Protein 1K81 (pdb70)

Sequence (36 aa):
VICRECGKPDTKIIKEGRVHLLKCMACGAIRPIRMIVICRECGKPDTKIIKEGRVHLLKCMACGAIRPIRMIVICRECGKPDTKIIKEGRVHLLKCMACGAIRPIRMIVICRECGKPDTKIIKEGRVHLLKCMACGAIRPIRMIVICRECGKPDTKIIKEGRVHLLKCMACGAIRPIRMIVICRECGKPDTKIIKEGRVHLLKCMACGAIRPIRMIVICRECGKPDTKIIKEGRVHLLKCMACGAIRPIRMIVICRECGKPDTKIIKEGRVHLLKCMACGAIRPIRMIVICRECGKPDTKIIKEGRVHLLKCMACGAIRPIRMIVICRECGKPDTKIIKEGRVHLLKCMACGAIRPIRMI

Nearest PDB structures (foldseek):
  1k81-assembly1_A  TM=9.326E-01  e=2.124E-06  Methanocaldococcus jannaschii
  2jp1-assembly1_B  TM=5.924E-01  e=3.115E+00  Homo sapiens
  3i17-assembly1_A  TM=4.551E-01  e=2.080E+00  Homo sapiens
  2nzt-assembly1_B  TM=3.845E-01  e=7.991E+00  Homo sapiens
  1k81-assembly1_A  TM=1.029E+00  e=9.239E-07  Methanocaldococcus jannaschii

Organism: Methanocaldococcus jannaschii (strain ATCC 43067 / DSM 2661 / JAL-1 / JCM 10045 / NBRC 100440) (NCBI:txid243232)

Foldseek 3Di:
DPLPPPPVFAWDWDDDDQWTKTATPPVTDIDTDHDD

Secondary structure (DSSP, 8-state):
---SSS-S-EEEEEEETTEEEEEEETTTEEEEE---

Radius of gyration: 10.81 Å; Cα contacts (8 Å, |Δi|>4): 48; chains: 1; bounding box: 17×11×31 Å

InterPro domains:
  IPR002735 Translation initiation factor IF2/IF5 domain [PF01873] (29-136)
  IPR002735 Translation initiation factor IF2/IF5 domain [SM00653] (30-137)
  IPR004458 Translation initiation factor 2, beta subunit [MF_00232] (10-143)
  IPR004458 Translation initiation factor 2, beta subunit [TIGR00311] (11-143)
  IPR016189 Translation initiation factor IF2/IF5, N-terminal [SSF100966] (10-110)
  IPR016190 Translation initiation factor IF2/IF5, zinc-binding [SSF75689] (107-142)
  IPR045196 Translation initiation factor IF2/IF5 [PTHR23001] (29-143)

Solvent-accessible surface area: 3706 Å² total; per-residue (Å²): 174,141,47,210,178,25,61,208,53,94,105,130,122,85,127,118,70,174,87,32,64,35,99,16,115,73,63,50,43,111,145,94,67,184,148,157

Structure (mmCIF, N/CA/C/O backbone):
data_1K81
#
_entry.id   1K81
#
loop_
_entity.id
_entity.type
_entity.pdbx_description
1 polymer 'PROBABLE TRANSLATION INITIATION FACTOR 2 BETA SUBUNIT'
2 non-polymer 'ZINC ION'
#
loop_
_atom_site.group_PDB
_atom_site.id
_atom_site.type_symbol
_atom_site.label_atom_id
_atom_site.label_alt_id
_atom_site.label_comp_id
_atom_site.label_asym_id
_atom_site.label_entity_id
_atom_site.label_seq_id
_atom_site.pdbx_PDB_ins_code
_atom_site.Cartn_x
_atom_site.Cartn_y
_atom_site.Cartn_z
_atom_site.occupancy
_atom_site.B_iso_or_equiv
_atom_site.auth_seq_id
_atom_site.auth_comp_id
_atom_site.auth_asym_id
_atom_site.auth_atom_id
_atom_site.pdbx_PDB_model_num
ATOM 1 N N . VAL A 1 1 ? -3.809 -1.676 -5.063 1.00 0.00 108 VAL A N 1
ATOM 2 C CA . VAL A 1 1 ? -4.301 -0.816 -4.002 1.00 0.00 108 VAL A CA 1
ATOM 3 C C . VAL A 1 1 ? -3.161 -0.040 -3.336 1.00 0.00 108 VAL A C 1
ATOM 4 O O . VAL A 1 1 ? -3.201 1.187 -3.250 1.00 0.00 108 VAL A O 1
ATOM 17 N N . ILE A 1 2 ? -2.151 -0.765 -2.867 1.00 0.00 109 ILE A N 1
ATOM 18 C CA . ILE A 1 2 ? -1.006 -0.145 -2.208 1.00 0.00 109 ILE A CA 1
ATOM 19 C C . ILE A 1 2 ? -0.219 0.716 -3.169 1.00 0.00 109 ILE A C 1
ATOM 20 O O . ILE A 1 2 ? 0.105 1.871 -2.893 1.00 0.00 109 ILE A O 1
ATOM 36 N N . CYS A 1 3 ? 0.074 0.125 -4.288 1.00 0.00 110 CYS A N 1
ATOM 37 C CA . CYS A 1 3 ? 0.829 0.781 -5.349 1.00 0.00 110 CYS A CA 1
ATOM 38 C C . CYS A 1 3 ? 0.134 0.604 -6.698 1.00 0.00 110 CYS A C 1
ATOM 39 O O . CYS A 1 3 ? 0.253 -0.441 -7.336 1.00 0.00 110 CYS A O 1
ATOM 46 N N . ARG A 1 4 ? -0.596 1.633 -7.120 1.00 0.00 111 ARG A N 1
ATOM 47 C CA . ARG A 1 4 ? -1.317 1.592 -8.389 1.00 0.00 111 ARG A CA 1
ATOM 48 C C . ARG A 1 4 ? -0.458 2.127 -9.531 1.00 0.00 111 ARG A C 1
ATOM 49 O O . ARG A 1 4 ? -0.558 1.658 -10.665 1.00 0.00 111 ARG A O 1
ATOM 70 N N . GLU A 1 5 ? 0.385 3.109 -9.227 1.00 0.00 112 GLU A N 1
ATOM 71 C CA . GLU A 1 5 ? 1.259 3.702 -10.233 1.00 0.00 112 GLU A CA 1
ATOM 72 C C . GLU A 1 5 ? 2.645 3.068 -10.187 1.00 0.00 112 GLU A C 1
ATOM 73 O O . GLU A 1 5 ? 3.653 3.734 -10.421 1.00 0.00 112 GLU A O 1
ATOM 85 N N . CYS A 1 6 ? 2.685 1.777 -9.878 1.00 0.00 113 CYS A N 1
ATOM 86 C CA . CYS A 1 6 ? 3.942 1.046 -9.792 1.00 0.00 113 CYS A CA 1
ATOM 87 C C . CYS A 1 6 ? 4.008 -0.057 -10.848 1.00 0.00 113 CYS A C 1
ATOM 88 O O . CYS A 1 6 ? 5.089 -0.415 -11.316 1.00 0.00 113 CYS A O 1
ATOM 95 N N . GLY A 1 7 ? 2.846 -0.587 -11.221 1.00 0.00 114 GLY A N 1
ATOM 96 C CA . GLY A 1 7 ? 2.796 -1.639 -12.223 1.00 0.00 114 GLY A CA 1
ATOM 97 C C . GLY A 1 7 ? 3.189 -2.993 -11.667 1.00 0.00 114 GLY A C 1
ATOM 98 O O . GLY A 1 7 ? 2.502 -3.543 -10.806 1.00 0.00 114 GLY A O 1
ATOM 102 N N . LYS A 1 8 ? 4.302 -3.532 -12.159 1.00 0.00 115 LYS A N 1
ATOM 103 C CA . LYS A 1 8 ? 4.792 -4.829 -11.708 1.00 0.00 115 LYS A CA 1
ATOM 104 C C . LYS A 1 8 ? 6.179 -4.690 -11.084 1.00 0.00 115 LYS A C 1
ATOM 105 O O . LYS A 1 8 ? 7.192 -4.939 -11.738 1.00 0.00 115 LYS A O 1
ATOM 124 N N . PRO A 1 9 ? 6.241 -4.276 -9.808 1.00 0.00 116 PRO A N 1
ATOM 125 C CA . PRO A 1 9 ? 7.476 -4.083 -9.080 1.00 0.00 116 PRO A CA 1
ATOM 126 C C . PRO A 1 9 ? 7.768 -5.253 -8.143 1.00 0.00 116 PRO A C 1
ATOM 127 O O . PRO A 1 9 ? 7.396 -6.391 -8.428 1.00 0.00 116 PRO A O 1
ATOM 138 N N . ASP A 1 10 ? 8.418 -4.969 -7.020 1.00 0.00 117 ASP A N 1
ATOM 139 C CA . ASP A 1 10 ? 8.735 -6.006 -6.042 1.00 0.00 117 ASP A CA 1
ATOM 140 C C . ASP A 1 10 ? 8.331 -5.551 -4.649 1.00 0.00 117 ASP A C 1
ATOM 141 O O . ASP A 1 10 ? 8.305 -4.349 -4.373 1.00 0.00 117 ASP A O 1
ATOM 150 N N . THR A 1 11 ? 8.020 -6.490 -3.763 1.00 0.00 118 THR A N 1
ATOM 151 C CA . THR A 1 11 ? 7.629 -6.124 -2.406 1.00 0.00 118 THR A CA 1
ATOM 152 C C . THR A 1 11 ? 8.471 -6.856 -1.368 1.00 0.00 118 THR A C 1
ATOM 153 O O . THR A 1 11 ? 8.631 -8.075 -1.422 1.00 0.00 118 THR A O 1
ATOM 164 N N . LYS A 1 12 ? 8.970 -6.097 -0.399 1.00 0.00 119 LYS A N 1
ATOM 165 C CA . LYS A 1 12 ? 9.779 -6.650 0.681 1.00 0.00 119 LYS A CA 1
ATOM 166 C C . LYS A 1 12 ? 9.286 -6.112 2.021 1.00 0.00 119 LYS A C 1
ATOM 167 O O . LYS A 1 12 ? 9.055 -4.912 2.166 1.00 0.00 119 LYS A O 1
ATOM 186 N N . ILE A 1 13 ? 9.201 -6.982 3.021 1.00 0.00 120 ILE A N 1
ATOM 187 C CA . ILE A 1 13 ? 8.783 -6.555 4.353 1.00 0.00 120 ILE A CA 1
ATOM 188 C C . ILE A 1 13 ? 9.781 -7.029 5.406 1.00 0.00 120 ILE A C 1
ATOM 189 O O . ILE A 1 13 ? 10.180 -8.194 5.420 1.00 0.00 120 ILE A O 1
ATOM 205 N N . ILE A 1 14 ? 10.118 -6.141 6.338 1.00 0.00 121 ILE A N 1
ATOM 206 C CA . ILE A 1 14 ? 11.030 -6.483 7.424 1.00 0.00 121 ILE A CA 1
ATOM 207 C C . ILE A 1 14 ? 10.435 -6.071 8.766 1.00 0.00 121 ILE A C 1
ATOM 208 O O . ILE A 1 14 ? 9.947 -4.950 8.916 1.00 0.00 121 ILE A O 1
ATOM 224 N N . LYS A 1 15 ? 10.550 -6.938 9.766 1.00 0.00 122 LYS A N 1
ATOM 225 C CA . LYS A 1 15 ? 10.058 -6.618 11.101 1.00 0.00 122 LYS A CA 1
ATOM 226 C C . LYS A 1 15 ? 11.147 -6.857 12.143 1.00 0.00 122 LYS A C 1
ATOM 227 O O . LYS A 1 15 ? 11.803 -7.899 12.142 1.00 0.00 122 LYS A O 1
ATOM 246 N N . GLU A 1 16 ? 11.280 -5.921 13.076 1.00 0.00 123 GLU A N 1
ATOM 247 C CA . GLU A 1 16 ? 12.257 -6.055 14.157 1.00 0.00 123 GLU A CA 1
ATOM 248 C C . GLU A 1 16 ? 11.568 -5.786 15.487 1.00 0.00 123 GLU A C 1
ATOM 249 O O . GLU A 1 16 ? 10.828 -4.810 15.609 1.00 0.00 123 GLU A O 1
ATOM 261 N N . GLY A 1 17 ? 11.845 -6.590 16.501 1.00 0.00 124 GLY A N 1
ATOM 262 C CA . GLY A 1 17 ? 11.237 -6.355 17.802 1.00 0.00 124 GLY A CA 1
ATOM 263 C C . GLY A 1 17 ? 9.711 -6.382 17.756 1.00 0.00 124 GLY A C 1
ATOM 264 O O . GLY A 1 17 ? 9.105 -7.451 17.831 1.00 0.00 124 GLY A O 1
ATOM 268 N N . ARG A 1 18 ? 9.087 -5.204 17.640 1.00 0.00 125 ARG A N 1
ATOM 269 C CA . ARG A 1 18 ? 7.622 -5.109 17.596 1.00 0.00 125 ARG A CA 1
ATOM 270 C C . ARG A 1 18 ? 7.155 -3.976 16.675 1.00 0.00 125 ARG A C 1
ATOM 271 O O . ARG A 1 18 ? 6.159 -3.307 16.946 1.00 0.00 125 ARG A O 1
ATOM 292 N N . VAL A 1 19 ? 7.892 -3.774 15.592 1.00 0.00 126 VAL A N 1
ATOM 293 C CA . VAL A 1 19 ? 7.607 -2.753 14.617 1.00 0.00 126 VAL A CA 1
ATOM 294 C C . VAL A 1 19 ? 7.716 -3.366 13.228 1.00 0.00 126 VAL A C 1
ATOM 295 O O . VAL A 1 19 ? 8.672 -4.079 12.914 1.00 0.00 126 VAL A O 1
ATOM 308 N N . HIS A 1 20 ? 6.765 -3.021 12.390 1.00 0.00 127 HIS A N 1
ATOM 309 C CA . HIS A 1 20 ? 6.735 -3.490 11.008 1.00 0.00 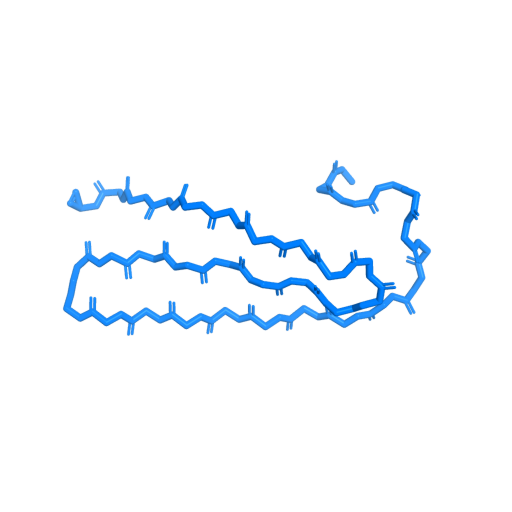127 HIS A CA 1
ATOM 310 C C . HIS A 1 20 ? 7.042 -2.347 10.045 1.00 0.00 127 HIS A C 1
ATOM 311 O O . HIS A 1 20 ? 6.489 -1.254 10.161 1.00 0.00 127 HIS A O 1
ATOM 325 N N . LEU A 1 21 ? 7.859 -2.641 9.042 1.00 0.00 128 LEU A N 1
ATOM 326 C CA . LEU A 1 21 ? 8.208 -1.686 8.019 1.00 0.00 128 LEU A CA 1
ATOM 327 C C . LEU A 1 21 ? 7.984 -2.334 6.664 1.00 0.00 128 LEU A C 1
ATOM 328 O O . LEU A 1 21 ? 8.390 -3.472 6.428 1.00 0.00 128 LEU A O 1
ATOM 344 N N . LEU A 1 22 ? 7.407 -1.575 5.759 1.00 0.00 129 LEU A N 1
ATOM 345 C CA . LEU A 1 22 ? 7.171 -2.040 4.414 1.00 0.00 129 LEU A CA 1
ATOM 346 C C . LEU A 1 22 ? 7.966 -1.193 3.441 1.00 0.00 129 LEU A C 1
ATOM 347 O O . LEU A 1 22 ? 7.965 0.036 3.508 1.00 0.00 129 LEU A O 1
ATOM 363 N N . LYS A 1 23 ? 8.577 -1.862 2.502 1.00 0.00 130 LYS A N 1
ATOM 364 C CA . LYS A 1 23 ? 9.350 -1.226 1.465 1.00 0.00 130 LYS A CA 1
ATOM 365 C C . LYS A 1 23 ? 8.917 -1.771 0.117 1.00 0.00 130 LYS A C 1
ATOM 366 O O . LYS A 1 23 ? 8.784 -2.981 -0.069 1.00 0.00 130 LYS A O 1
ATOM 385 N N . CYS A 1 24 ? 8.791 -0.880 -0.837 1.00 0.00 131 CYS A N 1
ATOM 386 C CA . CYS A 1 24 ? 8.449 -1.244 -2.188 1.00 0.00 131 CYS A CA 1
ATOM 387 C C . CYS A 1 24 ? 9.576 -0.793 -3.082 1.00 0.00 131 CYS A C 1
ATOM 388 O O . CYS A 1 24 ? 10.047 0.351 -2.976 1.00 0.00 131 CYS A O 1
ATOM 395 N N . MET A 1 25 ? 9.960 -1.662 -4.000 1.00 0.00 132 MET A N 1
ATOM 396 C CA . MET A 1 25 ? 11.008 -1.336 -4.932 1.00 0.00 132 MET A CA 1
ATOM 397 C C . MET A 1 25 ? 10.432 -1.145 -6.317 1.00 0.00 132 MET A C 1
ATOM 398 O O . MET A 1 25 ? 9.676 -1.978 -6.828 1.00 0.00 132 MET A O 1
ATOM 412 N N . ALA A 1 26 ? 10.838 -0.028 -6.897 1.00 0.00 133 ALA A N 1
ATOM 413 C CA . ALA A 1 26 ? 10.432 0.406 -8.237 1.00 0.00 133 ALA A CA 1
ATOM 414 C C . ALA A 1 26 ? 10.046 1.871 -8.164 1.00 0.00 133 ALA A C 1
ATOM 415 O O . ALA A 1 26 ? 10.348 2.665 -9.055 1.00 0.00 133 ALA A O 1
ATOM 422 N N . CYS A 1 27 ? 9.395 2.214 -7.059 1.00 0.00 134 CYS A N 1
ATOM 423 C CA . CYS A 1 27 ? 8.972 3.577 -6.791 1.00 0.00 134 CYS A CA 1
ATOM 424 C C . CYS A 1 27 ? 9.731 4.130 -5.585 1.00 0.00 134 CYS A C 1
ATOM 425 O O . CYS A 1 27 ? 9.677 5.326 -5.300 1.00 0.00 134 CYS A O 1
ATOM 432 N N . GLY A 1 28 ? 10.429 3.242 -4.870 1.00 0.00 135 GLY A N 1
ATOM 433 C CA . GLY A 1 28 ? 11.174 3.651 -3.697 1.00 0.00 135 GLY A CA 1
ATOM 434 C C . GLY A 1 28 ? 10.272 4.278 -2.660 1.00 0.00 135 GLY A C 1
ATOM 435 O O . GLY A 1 28 ? 10.359 5.477 -2.397 1.00 0.00 135 GLY A O 1
ATOM 439 N N . ALA A 1 29 ? 9.382 3.475 -2.082 1.00 0.00 136 ALA A N 1
ATOM 440 C CA . ALA A 1 29 ? 8.446 3.997 -1.086 1.00 0.00 136 ALA A CA 1
ATOM 441 C C . ALA A 1 29 ? 8.552 3.246 0.235 1.00 0.00 136 ALA A C 1
ATOM 442 O O . ALA A 1 29 ? 8.569 2.017 0.259 1.00 0.00 136 ALA A O 1
ATOM 449 N N . ILE A 1 30 ? 8.525 3.985 1.340 1.00 0.00 137 ILE A N 1
ATOM 450 C CA . ILE A 1 30 ? 8.557 3.369 2.660 1.00 0.00 137 ILE A CA 1
ATOM 451 C C . ILE A 1 30 ? 7.346 3.799 3.484 1.00 0.00 137 ILE A C 1
ATOM 452 O O . ILE A 1 30 ? 7.017 4.982 3.559 1.00 0.00 137 ILE A O 1
ATOM 468 N N . ARG A 1 31 ? 6.733 2.833 4.161 1.00 0.00 138 ARG A N 1
ATOM 469 C CA . ARG A 1 31 ? 5.587 3.097 5.018 1.00 0.00 138 ARG A CA 1
ATOM 470 C C . ARG A 1 31 ? 5.789 2.460 6.395 1.00 0.00 138 ARG A C 1
ATOM 471 O O . ARG A 1 31 ? 6.181 1.294 6.500 1.00 0.00 138 ARG A O 1
ATOM 492 N N . PRO A 1 32 ? 5.445 3.196 7.470 1.00 0.00 139 PRO A N 1
ATOM 493 C CA . PRO A 1 32 ? 5.537 2.708 8.837 1.00 0.00 139 PRO A CA 1
ATOM 494 C C . PRO A 1 32 ? 4.223 2.105 9.324 1.00 0.00 139 PRO A C 1
ATOM 495 O O . PRO A 1 32 ? 3.153 2.680 9.119 1.00 0.00 139 PRO A O 1
ATOM 506 N N . ILE A 1 33 ? 4.306 0.947 9.968 1.00 0.00 140 ILE A N 1
ATOM 507 C CA . ILE A 1 33 ? 3.119 0.274 10.482 1.00 0.00 140 ILE A CA 1
ATOM 508 C C . ILE A 1 33 ? 3.414 -0.428 11.803 1.00 0.00 140 ILE A C 1
ATOM 509 O O . ILE A 1 33 ? 4.563 -0.757 12.100 1.00 0.00 140 ILE A O 1
ATOM 525 N N . ARG A 1 34 ? 2.370 -0.656 12.592 1.00 0.00 141 ARG A N 1
ATOM 526 C CA . ARG A 1 34 ? 2.517 -1.319 13.882 1.00 0.00 141 ARG A CA 1
ATOM 527 C C . ARG A 1 34 ? 1.162 -1.768 14.420 1.00 0.00 141 ARG A C 1
ATOM 528 O O . ARG A 1 34 ? 0.230 -0.971 14.527 1.00 0.00 141 ARG A O 1
ATOM 549 N N . MET A 1 35 ? 1.060 -3.050 14.758 1.00 0.00 142 MET A N 1
ATOM 550 C CA . MET A 1 35 ? -0.181 -3.605 15.286 1.00 0.00 142 MET A CA 1
ATOM 551 C C . MET A 1 35 ? -0.039 -3.939 16.767 1.00 0.00 142 MET A C 1
ATOM 552 O O . MET A 1 35 ? -0.976 -3.768 17.547 1.00 0.00 142 MET A O 1
ATOM 566 N N . ILE A 1 36 ? 1.141 -4.417 17.150 1.00 0.00 143 ILE A N 1
ATOM 567 C CA . ILE A 1 36 ? 1.407 -4.777 18.537 1.00 0.00 143 ILE A CA 1
ATOM 568 C C . ILE A 1 36 ? 1.964 -3.589 19.315 1.00 0.00 143 ILE A C 1
ATOM 569 O O . ILE A 1 36 ? 1.100 -3.000 19.000 1.00 0.00 143 ILE A O 1
ATOM 587 N N . VAL A 1 1 ? -4.134 4.419 -4.696 1.00 0.00 108 VAL A N 2
ATOM 588 C CA . VAL A 1 1 ? -3.819 4.540 -3.285 1.00 0.00 108 VAL A CA 2
ATOM 589 C C . VAL A 1 1 ? -2.791 3.493 -2.844 1.00 0.00 108 VAL A C 2
ATOM 590 O O . VAL A 1 1 ? -1.744 3.835 -2.294 1.00 0.00 108 VAL A O 2
ATOM 603 N N . ILE A 1 2 ? -3.099 2.221 -3.081 1.00 0.00 109 ILE A N 2
ATOM 604 C CA . ILE A 1 2 ? -2.201 1.137 -2.698 1.00 0.00 109 ILE A CA 2
ATOM 605 C C . ILE A 1 2 ? -0.867 1.245 -3.405 1.00 0.00 109 ILE A C 2
ATOM 606 O O . ILE A 1 2 ? 0.200 1.169 -2.795 1.00 0.00 109 ILE A O 2
ATOM 622 N N . CYS A 1 3 ? -0.960 1.420 -4.690 1.00 0.00 110 CYS A N 2
ATOM 623 C CA . CYS A 1 3 ? 0.209 1.547 -5.554 1.00 0.00 110 CYS A CA 2
ATOM 624 C C . CYS A 1 3 ? -0.169 2.226 -6.871 1.00 0.00 110 CYS A C 2
ATOM 625 O O . CYS A 1 3 ? -1.010 1.729 -7.618 1.00 0.00 110 CYS A O 2
ATOM 632 N N . ARG A 1 4 ? 0.446 3.375 -7.136 1.00 0.00 111 ARG A N 2
ATOM 633 C CA . ARG A 1 4 ? 0.164 4.142 -8.347 1.00 0.00 111 ARG A CA 2
ATOM 634 C C . ARG A 1 4 ? 0.341 3.302 -9.619 1.00 0.00 111 ARG A C 2
ATOM 635 O O . ARG A 1 4 ? -0.577 2.592 -10.029 1.00 0.00 111 ARG A O 2
ATOM 656 N N . GLU A 1 5 ? 1.514 3.394 -10.249 1.00 0.00 112 GLU A N 2
ATOM 657 C CA . GLU A 1 5 ? 1.784 2.650 -11.477 1.00 0.00 112 GLU A CA 2
ATOM 658 C C . GLU A 1 5 ? 2.718 1.476 -11.211 1.00 0.00 112 GLU A C 2
ATOM 659 O O . GLU A 1 5 ? 3.651 1.221 -11.972 1.00 0.00 112 GLU A O 2
ATOM 671 N N . CYS A 1 6 ? 2.456 0.769 -10.123 1.00 0.00 113 CYS A N 2
ATOM 672 C CA . CYS A 1 6 ? 3.265 -0.380 -9.738 1.00 0.00 113 CYS A CA 2
ATOM 673 C C . CYS A 1 6 ? 2.932 -1.601 -10.595 1.00 0.00 113 CYS A C 2
ATOM 674 O O . CYS A 1 6 ? 2.317 -2.557 -10.122 1.00 0.00 113 CYS A O 2
ATOM 681 N N . GLY A 1 7 ? 3.343 -1.561 -11.859 1.00 0.00 114 GLY A N 2
ATOM 682 C CA . GLY A 1 7 ? 3.081 -2.670 -12.759 1.00 0.00 114 GLY A CA 2
ATOM 683 C C . GLY A 1 7 ? 4.128 -3.762 -12.651 1.00 0.00 114 GLY A C 2
ATOM 684 O O . GLY A 1 7 ? 5.304 -3.531 -12.931 1.00 0.00 114 GLY A O 2
ATOM 688 N N . LYS A 1 8 ? 3.702 -4.953 -12.239 1.00 0.00 115 LYS A N 2
ATOM 689 C CA . LYS A 1 8 ? 4.614 -6.084 -12.088 1.00 0.00 115 LYS A CA 2
ATOM 690 C C . LYS A 1 8 ? 5.810 -5.702 -11.216 1.00 0.00 115 LYS A C 2
ATOM 691 O O . LYS A 1 8 ? 6.950 -5.688 -11.681 1.00 0.00 115 LYS A O 2
ATOM 710 N N . PRO A 1 9 ? 5.561 -5.376 -9.936 1.00 0.00 116 PRO A N 2
ATOM 711 C CA . PRO A 1 9 ? 6.583 -4.983 -8.992 1.00 0.00 116 PRO A CA 2
ATOM 712 C C . PRO A 1 9 ? 6.949 -6.123 -8.045 1.00 0.00 116 PRO A C 2
ATOM 713 O O . PRO A 1 9 ? 6.825 -7.296 -8.396 1.00 0.00 116 PRO A O 2
ATOM 724 N N . ASP A 1 10 ? 7.387 -5.774 -6.842 1.00 0.00 117 ASP A N 2
ATOM 725 C CA . ASP A 1 10 ? 7.756 -6.773 -5.841 1.00 0.00 117 ASP A CA 2
ATOM 726 C C . ASP A 1 10 ? 7.443 -6.258 -4.444 1.00 0.00 117 ASP A C 2
ATOM 727 O O . ASP A 1 10 ? 7.309 -5.048 -4.244 1.00 0.00 117 ASP A O 2
ATOM 736 N N . THR A 1 11 ? 7.333 -7.157 -3.472 1.00 0.00 118 THR A N 2
ATOM 737 C CA . THR A 1 11 ? 7.041 -6.739 -2.106 1.00 0.00 118 THR A CA 2
ATOM 738 C C . THR A 1 11 ? 8.099 -7.248 -1.132 1.00 0.00 118 THR A C 2
ATOM 739 O O . THR A 1 11 ? 8.443 -8.430 -1.127 1.00 0.00 118 THR A O 2
ATOM 750 N N . LYS A 1 12 ? 8.580 -6.345 -0.282 1.00 0.00 119 LYS A N 2
ATOM 751 C CA . LYS A 1 12 ? 9.584 -6.683 0.721 1.00 0.00 119 LYS A CA 2
ATOM 752 C C . LYS A 1 12 ? 9.167 -6.120 2.078 1.00 0.00 119 LYS A C 2
ATOM 753 O O . LYS A 1 12 ? 8.765 -4.961 2.177 1.00 0.00 119 LYS A O 2
ATOM 772 N N . ILE A 1 13 ? 9.338 -6.909 3.134 1.00 0.00 120 ILE A N 2
ATOM 773 C CA . ILE A 1 13 ? 9.014 -6.442 4.477 1.00 0.00 120 ILE A CA 2
ATOM 774 C C . ILE A 1 13 ? 10.191 -6.658 5.424 1.00 0.00 120 ILE A C 2
ATOM 775 O O . ILE A 1 13 ? 10.779 -7.738 5.466 1.00 0.00 120 ILE A O 2
ATOM 791 N N . ILE A 1 14 ? 10.475 -5.648 6.241 1.00 0.00 121 ILE A N 2
ATOM 792 C CA . ILE A 1 14 ? 11.548 -5.736 7.226 1.00 0.00 121 ILE A CA 2
ATOM 793 C C . ILE A 1 14 ? 11.042 -5.299 8.596 1.00 0.00 121 ILE A C 2
ATOM 794 O O . ILE A 1 14 ? 10.388 -4.263 8.717 1.00 0.00 121 ILE A O 2
ATOM 810 N N . LYS A 1 15 ? 11.416 -6.032 9.639 1.00 0.00 122 LYS A N 2
ATOM 811 C CA . LYS A 1 15 ? 11.023 -5.659 10.994 1.00 0.00 122 LYS A CA 2
ATOM 812 C C . LYS A 1 15 ? 12.243 -5.590 11.907 1.00 0.00 122 LYS A C 2
ATOM 813 O O . LYS A 1 15 ? 13.079 -6.494 11.916 1.00 0.00 122 LYS A O 2
ATOM 832 N N . GLU A 1 16 ? 12.298 -4.547 12.729 1.00 0.00 123 GLU A N 2
ATOM 833 C CA . GLU A 1 16 ? 13.392 -4.383 13.684 1.00 0.00 123 GLU A CA 2
ATOM 834 C C . GLU A 1 16 ? 12.821 -4.092 15.064 1.00 0.00 123 GLU A C 2
ATOM 835 O O . GLU A 1 16 ? 11.929 -3.255 15.201 1.00 0.00 123 GLU A O 2
ATOM 847 N N . GLY A 1 17 ? 13.370 -4.715 16.098 1.00 0.00 124 GLY A N 2
ATOM 848 C CA . GLY A 1 17 ? 12.896 -4.450 17.448 1.00 0.00 124 GLY A CA 2
ATOM 849 C C . GLY A 1 17 ? 11.421 -4.781 17.635 1.00 0.00 124 GLY A C 2
ATOM 850 O O . GLY A 1 17 ? 11.033 -5.949 17.589 1.00 0.00 124 GLY A O 2
ATOM 854 N N . ARG A 1 18 ? 10.596 -3.753 17.858 1.00 0.00 125 ARG A N 2
ATOM 855 C CA . ARG A 1 18 ? 9.158 -3.950 18.064 1.00 0.00 125 ARG A CA 2
ATOM 856 C C . ARG A 1 18 ? 8.327 -3.092 17.107 1.00 0.00 125 ARG A C 2
ATOM 857 O O . ARG A 1 18 ? 7.190 -2.727 17.408 1.00 0.00 125 ARG A O 2
ATOM 878 N N . VAL A 1 19 ? 8.905 -2.782 15.955 1.00 0.00 126 VAL A N 2
ATOM 879 C CA . VAL A 1 19 ? 8.262 -1.987 14.940 1.00 0.00 126 VAL A CA 2
ATOM 880 C C . VAL A 1 19 ? 8.430 -2.680 13.596 1.00 0.00 126 VAL A C 2
ATOM 881 O O . VAL A 1 19 ? 9.521 -3.119 13.231 1.00 0.00 126 VAL A O 2
ATOM 894 N N . HIS A 1 20 ? 7.353 -2.701 12.845 1.00 0.00 127 HIS A N 2
ATOM 895 C CA . HIS A 1 20 ? 7.343 -3.295 11.513 1.00 0.00 127 HIS A CA 2
ATOM 896 C C . HIS A 1 20 ? 7.225 -2.214 10.443 1.00 0.00 127 HIS A C 2
ATOM 897 O O . HIS A 1 20 ? 6.397 -1.313 10.541 1.00 0.00 127 HIS A O 2
ATOM 912 N N . LEU A 1 21 ? 8.000 -2.369 9.377 1.00 0.00 128 LEU A N 2
ATOM 913 C CA . LEU A 1 21 ? 7.970 -1.465 8.255 1.00 0.00 128 LEU A CA 2
ATOM 914 C C . LEU A 1 21 ? 7.787 -2.275 6.984 1.00 0.00 128 LEU A C 2
ATOM 915 O O . LEU A 1 21 ? 8.456 -3.285 6.768 1.00 0.00 128 LEU A O 2
ATOM 931 N N . LEU A 1 22 ? 6.938 -1.775 6.117 1.00 0.00 129 LEU A N 2
ATOM 932 C CA . LEU A 1 22 ? 6.685 -2.397 4.842 1.00 0.00 129 LEU A CA 2
ATOM 933 C C . LEU A 1 22 ? 7.272 -1.532 3.745 1.00 0.00 129 LEU A C 2
ATOM 934 O O . LEU A 1 22 ? 7.087 -0.316 3.716 1.00 0.00 129 LEU A O 2
ATOM 950 N N . LYS A 1 23 ? 7.913 -2.186 2.817 1.00 0.00 130 LYS A N 2
ATOM 951 C CA . LYS A 1 23 ? 8.511 -1.539 1.677 1.00 0.00 130 LYS A CA 2
ATOM 952 C C . LYS A 1 23 ? 8.067 -2.243 0.406 1.00 0.00 130 LYS A C 2
ATOM 953 O O . LYS A 1 23 ? 8.097 -3.470 0.308 1.00 0.00 130 LYS A O 2
ATOM 972 N N . CYS A 1 24 ? 7.755 -1.449 -0.589 1.00 0.00 131 CYS A N 2
ATOM 973 C CA . CYS A 1 24 ? 7.378 -1.945 -1.888 1.00 0.00 131 CYS A CA 2
ATOM 974 C C . CYS A 1 24 ? 8.381 -1.411 -2.880 1.00 0.00 131 CYS A C 2
ATOM 975 O O . CYS A 1 24 ? 8.709 -0.213 -2.863 1.00 0.00 131 CYS A O 2
ATOM 982 N N . MET A 1 25 ? 8.821 -2.277 -3.777 1.00 0.00 132 MET A N 2
ATOM 983 C CA . MET A 1 25 ? 9.769 -1.878 -4.787 1.00 0.00 132 MET A CA 2
ATOM 984 C C . MET A 1 25 ? 9.111 -1.817 -6.149 1.00 0.00 132 MET A C 2
ATOM 985 O O . MET A 1 25 ? 8.432 -2.750 -6.588 1.00 0.00 132 MET A O 2
ATOM 999 N N . ALA A 1 26 ? 9.366 -0.690 -6.796 1.00 0.00 133 ALA A N 2
ATOM 1000 C CA . ALA A 1 26 ? 8.862 -0.366 -8.134 1.00 0.00 133 ALA A CA 2
ATOM 1001 C C . ALA A 1 26 ? 8.262 1.027 -8.097 1.00 0.00 133 ALA A C 2
ATOM 1002 O O . ALA A 1 26 ? 8.437 1.828 -9.015 1.00 0.00 133 ALA A O 2
ATOM 1009 N N . CYS A 1 27 ? 7.579 1.306 -6.995 1.00 0.00 134 CYS A N 2
ATOM 1010 C CA . CYS A 1 27 ? 6.964 2.601 -6.766 1.00 0.00 134 CYS A CA 2
ATOM 1011 C C . CYS A 1 27 ? 7.704 3.333 -5.646 1.00 0.00 134 CYS A C 2
ATOM 1012 O O . CYS A 1 27 ? 7.504 4.529 -5.433 1.00 0.00 134 CYS A O 2
ATOM 1019 N N . GLY A 1 28 ? 8.557 2.596 -4.926 1.00 0.00 135 GLY A N 2
ATOM 1020 C CA . GLY A 1 28 ? 9.307 3.180 -3.834 1.00 0.00 135 GLY A CA 2
ATOM 1021 C C . GLY A 1 28 ? 8.396 3.732 -2.764 1.00 0.00 135 GLY A C 2
ATOM 1022 O O . GLY A 1 28 ? 8.315 4.946 -2.578 1.00 0.00 135 GLY A O 2
ATOM 1026 N N . ALA A 1 29 ? 7.688 2.846 -2.068 1.00 0.00 136 ALA A N 2
ATOM 1027 C CA . ALA A 1 29 ? 6.762 3.291 -1.025 1.00 0.00 136 ALA A CA 2
ATOM 1028 C C . ALA A 1 29 ? 7.092 2.661 0.322 1.00 0.00 136 ALA A C 2
ATOM 1029 O O . ALA A 1 29 ? 7.305 1.453 0.414 1.00 0.00 136 ALA A O 2
ATOM 1036 N N . ILE A 1 30 ? 7.041 3.461 1.381 1.00 0.00 137 ILE A N 2
ATOM 1037 C CA . ILE A 1 30 ? 7.283 2.948 2.725 1.00 0.00 137 ILE A CA 2
ATOM 1038 C C . ILE A 1 30 ? 6.147 3.342 3.664 1.00 0.00 137 ILE A C 2
ATOM 1039 O O 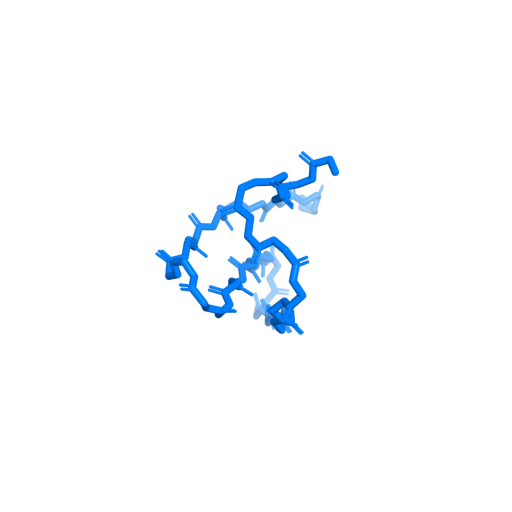. ILE A 1 30 ? 5.730 4.500 3.704 1.00 0.00 137 ILE A O 2
ATOM 1055 N N . ARG A 1 31 ? 5.704 2.387 4.475 1.00 0.00 138 ARG A N 2
ATOM 1056 C CA . ARG A 1 31 ? 4.650 2.634 5.450 1.00 0.00 138 ARG A CA 2
ATOM 1057 C C . ARG A 1 31 ? 5.069 2.122 6.831 1.00 0.00 138 ARG A C 2
ATOM 1058 O O . ARG A 1 31 ? 5.564 0.999 6.963 1.00 0.00 138 ARG A O 2
ATOM 1079 N N . PRO A 1 32 ? 4.800 2.911 7.890 1.00 0.00 139 PRO A N 2
ATOM 1080 C CA . PRO A 1 32 ? 5.100 2.537 9.263 1.00 0.00 139 PRO A CA 2
ATOM 1081 C C . PRO A 1 32 ? 3.907 1.890 9.962 1.00 0.00 139 PRO A C 2
ATOM 1082 O O . PRO A 1 32 ? 2.779 2.373 9.856 1.00 0.00 139 PRO A O 2
ATOM 1093 N N . ILE A 1 33 ? 4.158 0.799 10.677 1.00 0.00 140 ILE A N 2
ATOM 1094 C CA . ILE A 1 33 ? 3.099 0.095 11.392 1.00 0.00 140 ILE A CA 2
ATOM 1095 C C . ILE A 1 33 ? 3.628 -0.540 12.675 1.00 0.00 140 ILE A C 2
ATOM 1096 O O . ILE A 1 33 ? 4.793 -0.926 12.755 1.00 0.00 140 ILE A O 2
ATOM 1112 N N . ARG A 1 34 ? 2.759 -0.643 13.677 1.00 0.00 141 ARG A N 2
ATOM 1113 C CA . ARG A 1 34 ? 3.132 -1.230 14.960 1.00 0.00 141 ARG A CA 2
ATOM 1114 C C . ARG A 1 34 ? 4.223 -0.408 15.641 1.00 0.00 141 ARG A C 2
ATOM 1115 O O . ARG A 1 34 ? 5.407 -0.560 15.342 1.00 0.00 141 ARG A O 2
ATOM 1136 N N . MET A 1 35 ? 3.813 0.462 16.558 1.00 0.00 142 MET A N 2
ATOM 1137 C CA . MET A 1 35 ? 4.754 1.308 17.284 1.00 0.00 142 MET A CA 2
ATOM 1138 C C . MET A 1 35 ? 4.913 0.831 18.724 1.00 0.00 142 MET A C 2
ATOM 1139 O O . MET A 1 35 ? 4.378 -0.210 19.106 1.00 0.00 142 MET A O 2
ATOM 1153 N N . ILE A 1 36 ? 5.652 1.598 19.519 1.00 0.00 143 ILE A N 2
ATOM 1154 C CA . ILE A 1 36 ? 5.881 1.253 20.916 1.00 0.00 143 ILE A CA 2
ATOM 1155 C C . ILE A 1 36 ? 5.651 2.458 21.824 1.00 0.00 143 ILE A C 2
ATOM 1156 O O . ILE A 1 36 ? 5.566 3.587 21.297 1.00 0.00 143 ILE A O 2
ATOM 1174 N N . VAL A 1 1 ? -3.270 4.171 -3.453 1.00 0.00 108 VAL A N 3
ATOM 1175 C CA . VAL A 1 1 ? -3.134 4.890 -4.707 1.00 0.00 108 VAL A CA 3
ATOM 1176 C C . VAL A 1 1 ? -1.668 4.997 -5.136 1.00 0.00 108 VAL A C 3
ATOM 1177 O O . VAL A 1 1 ? -1.325 4.692 -6.279 1.00 0.00 108 VAL A O 3
ATOM 1190 N N . ILE A 1 2 ? -0.808 5.431 -4.218 1.00 0.00 109 ILE A N 3
ATOM 1191 C CA . ILE A 1 2 ? 0.617 5.575 -4.511 1.00 0.00 109 ILE A CA 3
ATOM 1192 C C . ILE A 1 2 ? 1.180 4.322 -5.146 1.00 0.00 109 ILE A C 3
ATOM 1193 O O . ILE A 1 2 ? 1.855 4.360 -6.175 1.00 0.00 109 ILE A O 3
ATOM 1209 N N . CYS A 1 3 ? 0.883 3.227 -4.509 1.00 0.00 110 CYS A N 3
ATOM 1210 C CA . CYS A 1 3 ? 1.327 1.912 -4.959 1.00 0.00 110 CYS A CA 3
ATOM 1211 C C . CYS A 1 3 ? 0.228 1.217 -5.760 1.00 0.00 110 CYS A C 3
ATOM 1212 O O . CYS A 1 3 ? 0.033 0.007 -5.651 1.00 0.00 110 CYS A O 3
ATOM 1219 N N . ARG A 1 4 ? -0.489 1.995 -6.567 1.00 0.00 111 ARG A N 3
ATOM 1220 C CA . ARG A 1 4 ? -1.568 1.460 -7.388 1.00 0.00 111 ARG A CA 3
ATOM 1221 C C . ARG A 1 4 ? -1.074 1.148 -8.797 1.00 0.00 111 ARG A C 3
ATOM 1222 O O . ARG A 1 4 ? -1.572 0.232 -9.451 1.00 0.00 111 ARG A O 3
ATOM 1243 N N . GLU A 1 5 ? -0.089 1.914 -9.256 1.00 0.00 112 GLU A N 3
ATOM 1244 C CA . GLU A 1 5 ? 0.478 1.718 -10.585 1.00 0.00 112 GLU A CA 3
ATOM 1245 C C . GLU A 1 5 ? 1.738 0.860 -10.515 1.00 0.00 112 GLU A C 3
ATOM 1246 O O . GLU A 1 5 ? 2.639 0.994 -11.342 1.00 0.00 112 GLU A O 3
ATOM 1258 N N . CYS A 1 6 ? 1.793 -0.019 -9.519 1.00 0.00 113 CYS A N 3
ATOM 1259 C CA . CYS A 1 6 ? 2.934 -0.897 -9.332 1.00 0.00 113 CYS A CA 3
ATOM 1260 C C . CYS A 1 6 ? 2.748 -2.194 -10.118 1.00 0.00 113 CYS A C 3
ATOM 1261 O O . CYS A 1 6 ? 1.904 -3.021 -9.776 1.00 0.00 113 CYS A O 3
ATOM 1268 N N . GLY A 1 7 ? 3.532 -2.356 -11.181 1.00 0.00 114 GLY A N 3
ATOM 1269 C CA . GLY A 1 7 ? 3.427 -3.545 -12.007 1.00 0.00 114 GLY A CA 3
ATOM 1270 C C . GLY A 1 7 ? 4.242 -4.712 -11.482 1.00 0.00 114 GLY A C 3
ATOM 1271 O O . GLY A 1 7 ? 5.150 -5.195 -12.157 1.00 0.00 114 GLY A O 3
ATOM 1275 N N . LYS A 1 8 ? 3.910 -5.173 -10.278 1.00 0.00 115 LYS A N 3
ATOM 1276 C CA . LYS A 1 8 ? 4.611 -6.301 -9.663 1.00 0.00 115 LYS A CA 3
ATOM 1277 C C . LYS A 1 8 ? 6.128 -6.168 -9.809 1.00 0.00 115 LYS A C 3
ATOM 1278 O O . LYS A 1 8 ? 6.779 -7.017 -10.419 1.00 0.00 115 LYS A O 3
ATOM 1297 N N . PRO A 1 9 ? 6.713 -5.095 -9.250 1.00 0.00 116 PRO A N 3
ATOM 1298 C CA . PRO A 1 9 ? 8.152 -4.856 -9.321 1.00 0.00 116 PRO A CA 3
ATOM 1299 C C . PRO A 1 9 ? 8.924 -5.670 -8.279 1.00 0.00 116 PRO A C 3
ATOM 1300 O O . PRO A 1 9 ? 9.131 -6.869 -8.467 1.00 0.00 116 PRO A O 3
ATOM 1311 N N . ASP A 1 10 ? 9.348 -5.042 -7.174 1.00 0.00 117 ASP A N 3
ATOM 1312 C CA . ASP A 1 10 ? 10.082 -5.777 -6.144 1.00 0.00 117 ASP A CA 3
ATOM 1313 C C . ASP A 1 10 ? 9.463 -5.540 -4.777 1.00 0.00 117 ASP A C 3
ATOM 1314 O O . ASP A 1 10 ? 8.969 -4.446 -4.503 1.00 0.00 117 ASP A O 3
ATOM 1323 N N . THR A 1 11 ? 9.492 -6.545 -3.908 1.00 0.00 118 THR A N 3
ATOM 1324 C CA . THR A 1 11 ? 8.927 -6.382 -2.573 1.00 0.00 118 THR A CA 3
ATOM 1325 C C . THR A 1 11 ? 9.923 -6.810 -1.500 1.00 0.00 118 THR A C 3
ATOM 1326 O O . THR A 1 11 ? 10.503 -7.893 -1.570 1.00 0.00 118 THR A O 3
ATOM 1337 N N . LYS A 1 12 ? 10.092 -5.958 -0.493 1.00 0.00 119 LYS A N 3
ATOM 1338 C CA . LYS A 1 12 ? 11.007 -6.240 0.607 1.00 0.00 119 LYS A CA 3
ATOM 1339 C C . LYS A 1 12 ? 10.334 -5.929 1.943 1.00 0.00 119 LYS A C 3
ATOM 1340 O O . LYS A 1 12 ? 9.720 -4.874 2.104 1.00 0.00 119 LYS A O 3
ATOM 1359 N N . ILE A 1 13 ? 10.516 -6.807 2.922 1.00 0.00 120 ILE A N 3
ATOM 1360 C CA . ILE A 1 13 ? 9.959 -6.582 4.252 1.00 0.00 120 ILE A CA 3
ATOM 1361 C C . ILE A 1 13 ? 11.042 -6.763 5.311 1.00 0.00 120 ILE A C 3
ATOM 1362 O O . ILE A 1 13 ? 11.784 -7.744 5.288 1.00 0.00 120 ILE A O 3
ATOM 1378 N N . ILE A 1 14 ? 11.082 -5.856 6.283 1.00 0.00 121 ILE A N 3
ATOM 1379 C CA . ILE A 1 14 ? 12.054 -5.956 7.368 1.00 0.00 121 ILE A CA 3
ATOM 1380 C C . ILE A 1 14 ? 11.363 -5.809 8.713 1.00 0.00 121 ILE A C 3
ATOM 1381 O O . ILE A 1 14 ? 10.561 -4.900 8.912 1.00 0.00 121 ILE A O 3
ATOM 1397 N N . LYS A 1 15 ? 11.744 -6.648 9.664 1.00 0.00 122 LYS A N 3
ATOM 1398 C CA . LYS A 1 15 ? 11.183 -6.565 11.009 1.00 0.00 122 LYS A CA 3
ATOM 1399 C C . LYS A 1 15 ? 12.293 -6.528 12.054 1.00 0.00 122 LYS A C 3
ATOM 1400 O O . LYS A 1 15 ? 13.231 -7.324 12.009 1.00 0.00 122 LYS A O 3
ATOM 1419 N N . GLU A 1 16 ? 12.141 -5.649 13.039 1.00 0.00 123 GLU A N 3
ATOM 1420 C CA . GLU A 1 16 ? 13.112 -5.545 14.127 1.00 0.00 123 GLU A CA 3
ATOM 1421 C C . GLU A 1 16 ? 12.375 -5.567 15.458 1.00 0.00 123 GLU A C 3
ATOM 1422 O O . GLU A 1 16 ? 11.378 -4.864 15.620 1.00 0.00 123 GLU A O 3
ATOM 1434 N N . GLY A 1 17 ? 12.881 -6.306 16.434 1.00 0.00 124 GLY A N 3
ATOM 1435 C CA . GLY A 1 17 ? 12.234 -6.334 17.737 1.00 0.00 124 GLY A CA 3
ATOM 1436 C C . GLY A 1 17 ? 10.781 -6.796 17.670 1.00 0.00 124 GLY A C 3
ATOM 1437 O O . GLY A 1 17 ? 10.513 -7.987 17.511 1.00 0.00 124 GLY A O 3
ATOM 1441 N N . ARG A 1 18 ? 9.840 -5.853 17.801 1.00 0.00 125 ARG A N 3
ATOM 1442 C CA . ARG A 1 18 ? 8.408 -6.181 17.764 1.00 0.00 125 ARG A CA 3
ATOM 1443 C C . ARG A 1 18 ? 7.624 -5.196 16.889 1.00 0.00 125 ARG A C 3
ATOM 1444 O O . ARG A 1 18 ? 6.464 -4.890 17.160 1.00 0.00 125 ARG A O 3
ATOM 1465 N N . VAL A 1 19 ? 8.278 -4.711 15.844 1.00 0.00 126 VAL A N 3
ATOM 1466 C CA . VAL A 1 19 ? 7.703 -3.774 14.912 1.00 0.00 126 VAL A CA 3
ATOM 1467 C C . VAL A 1 19 ? 8.006 -4.248 13.498 1.00 0.00 126 VAL A C 3
ATOM 1468 O O . VAL A 1 19 ? 9.137 -4.615 13.173 1.00 0.00 126 VAL A O 3
ATOM 1481 N N . HIS A 1 20 ? 7.003 -4.163 12.655 1.00 0.00 127 HIS A N 3
ATOM 1482 C CA . HIS A 1 20 ? 7.130 -4.545 11.251 1.00 0.00 127 HIS A CA 3
ATOM 1483 C C . HIS A 1 20 ? 7.081 -3.314 10.351 1.00 0.00 127 HIS A C 3
ATOM 1484 O O . HIS A 1 20 ? 6.222 -2.451 10.507 1.00 0.00 127 HIS A O 3
ATOM 1498 N N . LEU A 1 21 ? 7.951 -3.294 9.350 1.00 0.00 128 LEU A N 3
ATOM 1499 C CA . LEU A 1 21 ? 7.998 -2.232 8.376 1.00 0.00 128 LEU A CA 3
ATOM 1500 C C . LEU A 1 21 ? 7.955 -2.855 6.992 1.00 0.00 128 LEU A C 3
ATOM 1501 O O . LEU A 1 21 ? 8.668 -3.819 6.705 1.00 0.00 128 LEU A O 3
ATOM 1517 N N . LEU A 1 22 ? 7.171 -2.257 6.123 1.00 0.00 129 LEU A N 3
ATOM 1518 C CA . LEU A 1 22 ? 7.057 -2.718 4.761 1.00 0.00 129 LEU A CA 3
ATOM 1519 C C . LEU A 1 22 ? 7.617 -1.672 3.816 1.00 0.00 129 LEU A C 3
ATOM 1520 O O . LEU A 1 22 ? 7.316 -0.484 3.916 1.00 0.00 129 LEU A O 3
ATOM 1536 N N . LYS A 1 23 ? 8.368 -2.150 2.862 1.00 0.00 130 LYS A N 3
ATOM 1537 C CA . LYS A 1 23 ? 8.962 -1.325 1.840 1.00 0.00 130 LYS A CA 3
ATOM 1538 C C . LYS A 1 23 ? 8.657 -1.937 0.484 1.00 0.00 130 LYS A C 3
ATOM 1539 O O . LYS A 1 23 ? 8.814 -3.140 0.278 1.00 0.00 130 LYS A O 3
ATOM 1558 N N . CYS A 1 24 ? 8.315 -1.088 -0.456 1.00 0.00 131 CYS A N 3
ATOM 1559 C CA . CYS A 1 24 ? 8.054 -1.510 -1.809 1.00 0.00 131 CYS A CA 3
ATOM 1560 C C . CYS A 1 24 ? 8.996 -0.756 -2.716 1.00 0.00 131 CYS A C 3
ATOM 1561 O O . CYS A 1 24 ? 9.144 0.472 -2.598 1.00 0.00 131 CYS A O 3
ATOM 1568 N N . MET A 1 25 ? 9.583 -1.478 -3.653 1.00 0.00 132 MET A N 3
ATOM 1569 C CA . MET A 1 25 ? 10.489 -0.880 -4.598 1.00 0.00 132 MET A CA 3
ATOM 1570 C C . MET A 1 25 ? 9.878 -0.836 -5.984 1.00 0.00 132 MET A C 3
ATOM 1571 O O . MET A 1 25 ? 9.374 -1.837 -6.510 1.00 0.00 132 MET A O 3
ATOM 1585 N N . ALA A 1 26 ? 9.976 0.362 -6.546 1.00 0.00 133 ALA A N 3
ATOM 1586 C CA . ALA A 1 26 ? 9.480 0.705 -7.882 1.00 0.00 133 ALA A CA 3
ATOM 1587 C C . ALA A 1 26 ? 8.652 1.972 -7.784 1.00 0.00 133 ALA A C 3
ATOM 1588 O O . ALA A 1 26 ? 8.718 2.853 -8.642 1.00 0.00 133 ALA A O 3
ATOM 1595 N N . CYS A 1 27 ? 7.892 2.058 -6.700 1.00 0.00 134 CYS A N 3
ATOM 1596 C CA . CYS A 1 27 ? 7.055 3.212 -6.426 1.00 0.00 134 CYS A CA 3
ATOM 1597 C C . CYS A 1 27 ? 7.610 3.985 -5.229 1.00 0.00 134 CYS A C 3
ATOM 1598 O O . CYS A 1 27 ? 7.152 5.084 -4.921 1.00 0.00 134 CYS A O 3
ATOM 1605 N N . GLY A 1 28 ? 8.597 3.390 -4.550 1.00 0.00 135 GLY A N 3
ATOM 1606 C CA . GLY A 1 28 ? 9.191 4.025 -3.391 1.00 0.00 135 GLY A CA 3
ATOM 1607 C C . GLY A 1 28 ? 8.161 4.324 -2.328 1.00 0.00 135 GLY A C 3
ATOM 1608 O O . GLY A 1 28 ? 7.875 5.486 -2.043 1.00 0.00 135 GLY A O 3
ATOM 1612 N N . ALA A 1 29 ? 7.581 3.275 -1.753 1.00 0.00 136 ALA A N 3
ATOM 1613 C CA . ALA A 1 29 ? 6.553 3.459 -0.730 1.00 0.00 136 ALA A CA 3
ATOM 1614 C C . ALA A 1 29 ? 6.958 2.816 0.590 1.00 0.00 136 ALA A C 3
ATOM 1615 O O . ALA A 1 29 ? 7.404 1.670 0.621 1.00 0.00 136 ALA A O 3
ATOM 1622 N N . ILE A 1 30 ? 6.712 3.518 1.691 1.00 0.00 137 ILE A N 3
ATOM 1623 C CA . ILE A 1 30 ? 7.003 2.975 3.012 1.00 0.00 137 ILE A CA 3
ATOM 1624 C C . ILE A 1 30 ? 5.764 3.038 3.900 1.00 0.00 137 ILE A C 3
ATOM 1625 O O . ILE A 1 30 ? 5.095 4.067 3.981 1.00 0.00 137 ILE A O 3
ATOM 1641 N N . ARG A 1 31 ? 5.513 1.953 4.624 1.00 0.00 138 ARG A N 3
ATOM 1642 C CA . ARG A 1 31 ? 4.386 1.890 5.542 1.00 0.00 138 ARG A CA 3
ATOM 1643 C C . ARG A 1 31 ? 4.840 1.393 6.918 1.00 0.00 138 ARG A C 3
ATOM 1644 O O . ARG A 1 31 ? 5.568 0.401 7.024 1.00 0.00 138 ARG A O 3
ATOM 1665 N N . PRO A 1 32 ? 4.347 2.043 7.994 1.00 0.00 139 PRO A N 3
ATOM 1666 C CA . PRO A 1 32 ? 4.646 1.672 9.366 1.00 0.00 139 PRO A CA 3
ATOM 1667 C C . PRO A 1 32 ? 3.558 0.796 9.981 1.00 0.00 139 PRO A C 3
ATOM 1668 O O . PRO A 1 32 ? 2.429 1.241 10.180 1.00 0.00 139 PRO A O 3
ATOM 1679 N N . ILE A 1 33 ? 3.906 -0.447 10.284 1.00 0.00 140 ILE A N 3
ATOM 1680 C CA . ILE A 1 33 ? 2.963 -1.384 10.882 1.00 0.00 140 ILE A CA 3
ATOM 1681 C C . ILE A 1 33 ? 3.436 -1.824 12.264 1.00 0.00 140 ILE A C 3
ATOM 1682 O O . ILE A 1 33 ? 4.136 -2.828 12.401 1.00 0.00 140 ILE A O 3
ATOM 1698 N N . ARG A 1 34 ? 3.051 -1.064 13.283 1.00 0.00 141 ARG A N 3
ATOM 1699 C CA . ARG A 1 34 ? 3.437 -1.372 14.655 1.00 0.00 141 ARG A CA 3
ATOM 1700 C C . ARG A 1 34 ? 2.297 -2.054 15.405 1.00 0.00 141 ARG A C 3
ATOM 1701 O O . ARG A 1 34 ? 2.527 -2.803 16.353 1.00 0.00 141 ARG A O 3
ATOM 1722 N N . MET A 1 35 ? 1.066 -1.789 14.974 1.00 0.00 142 MET A N 3
ATOM 1723 C CA . MET A 1 35 ? -0.107 -2.379 15.608 1.00 0.00 142 MET A CA 3
ATOM 1724 C C . MET A 1 35 ? -0.217 -1.933 17.062 1.00 0.00 142 MET A C 3
ATOM 1725 O O . MET A 1 35 ? 0.571 -1.113 17.532 1.00 0.00 142 MET A O 3
ATOM 1739 N N . ILE A 1 36 ? -1.201 -2.479 17.771 1.00 0.00 143 ILE A N 3
ATOM 1740 C CA . ILE A 1 36 ? -1.413 -2.137 19.173 1.00 0.00 143 ILE A CA 3
ATOM 1741 C C . ILE A 1 36 ? -1.853 -0.684 19.323 1.00 0.00 143 ILE A C 3
ATOM 1742 O O . ILE A 1 36 ? -1.999 -0.999 19.000 1.00 0.00 143 ILE A O 3
ATOM 1760 N N . VAL A 1 1 ? -4.170 -0.421 -3.800 1.00 0.00 108 VAL A N 4
ATOM 1761 C CA . VAL A 1 1 ? -4.614 0.961 -3.792 1.00 0.00 108 VAL A CA 4
ATOM 1762 C C . VAL A 1 1 ? -3.459 1.916 -3.484 1.00 0.00 108 VAL A C 4
ATOM 1763 O O . VAL A 1 1 ? -3.229 2.882 -4.213 1.00 0.00 108 VAL A O 4
ATOM 1776 N N . ILE A 1 2 ? -2.738 1.643 -2.400 1.00 0.00 109 ILE A N 4
ATOM 1777 C CA . ILE A 1 2 ? -1.613 2.481 -2.000 1.00 0.00 109 ILE A CA 4
ATOM 1778 C C . ILE A 1 2 ? -0.566 2.550 -3.088 1.00 0.00 109 ILE A C 4
ATOM 1779 O O . ILE A 1 2 ? -0.098 3.621 -3.474 1.00 0.00 109 ILE A O 4
ATOM 1795 N N . CYS A 1 3 ? -0.220 1.389 -3.560 1.00 0.00 110 CYS A N 4
ATOM 1796 C CA . CYS A 1 3 ? 0.777 1.236 -4.615 1.00 0.00 110 CYS A CA 4
ATOM 1797 C C . CYS A 1 3 ? 0.109 1.012 -5.968 1.00 0.00 110 CYS A C 4
ATOM 1798 O O . CYS A 1 3 ? -0.025 -0.123 -6.425 1.00 0.00 110 CYS A O 4
ATOM 1805 N N . ARG A 1 4 ? -0.310 2.101 -6.603 1.00 0.00 111 ARG A N 4
ATOM 1806 C CA . ARG A 1 4 ? -0.967 2.021 -7.903 1.00 0.00 111 ARG A CA 4
ATOM 1807 C C . ARG A 1 4 ? -0.160 2.751 -8.974 1.00 0.00 111 ARG A C 4
ATOM 1808 O O . ARG A 1 4 ? -0.713 3.217 -9.970 1.00 0.00 111 ARG A O 4
ATOM 1829 N N . GLU A 1 5 ? 1.151 2.845 -8.766 1.00 0.00 112 GLU A N 4
ATOM 1830 C CA . GLU A 1 5 ? 2.028 3.517 -9.720 1.00 0.00 112 GLU A CA 4
ATOM 1831 C C . GLU A 1 5 ? 3.139 2.582 -10.190 1.00 0.00 112 GLU A C 4
ATOM 1832 O O . GLU A 1 5 ? 3.441 2.510 -11.382 1.00 0.00 112 GLU A O 4
ATOM 1844 N N . CYS A 1 6 ? 3.744 1.867 -9.247 1.00 0.00 113 CYS A N 4
ATOM 1845 C CA . CYS A 1 6 ? 4.823 0.935 -9.569 1.00 0.00 113 CYS A CA 4
ATOM 1846 C C . CYS A 1 6 ? 4.336 -0.146 -10.533 1.00 0.00 113 CYS A C 4
ATOM 1847 O O . CYS A 1 6 ? 4.894 -0.321 -11.616 1.00 0.00 113 CYS A O 4
ATOM 1854 N N . GLY A 1 7 ? 3.290 -0.864 -10.135 1.00 0.00 114 GLY A N 4
ATOM 1855 C CA . GLY A 1 7 ? 2.743 -1.914 -10.980 1.00 0.00 114 GLY A CA 4
ATOM 1856 C C . GLY A 1 7 ? 3.728 -3.041 -11.231 1.00 0.00 114 GLY A C 4
ATOM 1857 O O . GLY A 1 7 ? 4.828 -2.811 -11.733 1.00 0.00 114 GLY A O 4
ATOM 1861 N N . LYS A 1 8 ? 3.324 -4.263 -10.882 1.00 0.00 115 LYS A N 4
ATOM 1862 C CA . LYS A 1 8 ? 4.168 -5.446 -11.066 1.00 0.00 115 LYS A CA 4
ATOM 1863 C C . LYS A 1 8 ? 5.627 -5.158 -10.698 1.00 0.00 115 LYS A C 4
ATOM 1864 O O . LYS A 1 8 ? 6.532 -5.353 -11.511 1.00 0.00 115 LYS A O 4
ATOM 1883 N N . PRO A 1 9 ? 5.873 -4.677 -9.468 1.00 0.00 116 PRO A N 4
ATOM 1884 C CA . PRO A 1 9 ? 7.196 -4.346 -8.982 1.00 0.00 116 PRO A CA 4
ATOM 1885 C C . PRO A 1 9 ? 7.732 -5.412 -8.030 1.00 0.00 116 PRO A C 4
ATOM 1886 O O . PRO A 1 9 ? 7.373 -6.585 -8.136 1.00 0.00 116 PRO A O 4
ATOM 1897 N N . ASP A 1 10 ? 8.577 -5.001 -7.090 1.00 0.00 117 ASP A N 4
ATOM 1898 C CA . ASP A 1 10 ? 9.137 -5.930 -6.115 1.00 0.00 117 ASP A CA 4
ATOM 1899 C C . ASP A 1 10 ? 8.703 -5.532 -4.712 1.00 0.00 117 ASP A C 4
ATOM 1900 O O . ASP A 1 10 ? 8.554 -4.342 -4.425 1.00 0.00 117 ASP A O 4
ATOM 1909 N N . THR A 1 11 ? 8.498 -6.506 -3.833 1.00 0.00 118 THR A N 4
ATOM 1910 C CA . THR A 1 11 ? 8.082 -6.191 -2.472 1.00 0.00 118 THR A CA 4
ATOM 1911 C C . THR A 1 11 ? 8.984 -6.860 -1.441 1.00 0.00 118 THR A C 4
ATOM 1912 O O . THR A 1 11 ? 9.249 -8.061 -1.507 1.00 0.00 118 THR A O 4
ATOM 1923 N N . LYS A 1 12 ? 9.419 -6.069 -0.465 1.00 0.00 119 LYS A N 4
ATOM 1924 C CA . LYS A 1 12 ? 10.276 -6.555 0.610 1.00 0.00 119 LYS A CA 4
ATOM 1925 C C . LYS A 1 12 ? 9.742 -6.060 1.951 1.00 0.00 119 LYS A C 4
ATOM 1926 O O . LYS A 1 12 ? 9.408 -4.883 2.093 1.00 0.00 119 LYS A O 4
ATOM 1945 N N . ILE A 1 13 ? 9.731 -6.930 2.955 1.00 0.00 120 ILE A N 4
ATOM 1946 C CA . ILE A 1 13 ? 9.276 -6.533 4.284 1.00 0.00 120 ILE A CA 4
ATOM 1947 C C . ILE A 1 13 ? 10.298 -6.917 5.349 1.00 0.00 120 ILE A C 4
ATOM 1948 O O . ILE A 1 13 ? 10.790 -8.045 5.377 1.00 0.00 120 ILE A O 4
ATOM 1964 N N . ILE A 1 14 ? 10.547 -5.996 6.275 1.00 0.00 121 ILE A N 4
ATOM 1965 C CA . ILE A 1 14 ? 11.466 -6.249 7.378 1.00 0.00 121 ILE A CA 4
ATOM 1966 C C . ILE A 1 14 ? 10.809 -5.873 8.700 1.00 0.00 121 ILE A C 4
ATOM 1967 O O . ILE A 1 14 ? 10.224 -4.797 8.820 1.00 0.00 121 ILE A O 4
ATOM 1983 N N . LYS A 1 15 ? 10.976 -6.710 9.716 1.00 0.00 122 LYS A N 4
ATOM 1984 C CA . LYS A 1 15 ? 10.421 -6.406 11.031 1.00 0.00 122 LYS A CA 4
ATOM 1985 C C . LYS A 1 15 ? 11.495 -6.515 12.108 1.00 0.00 122 LYS A C 4
ATOM 1986 O O . LYS A 1 15 ? 12.246 -7.489 12.158 1.00 0.00 122 LYS A O 4
ATOM 2005 N N . GLU A 1 16 ? 11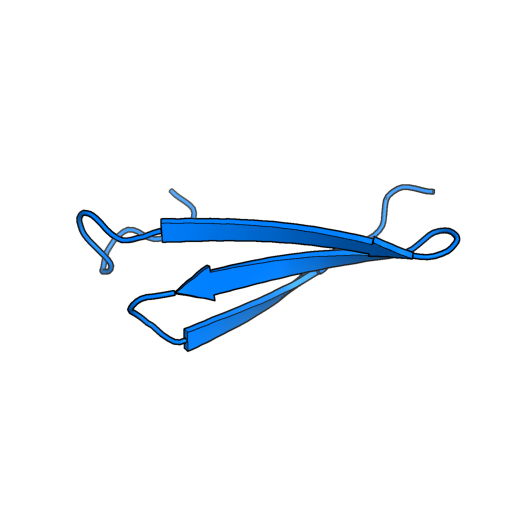.511 -5.542 13.014 1.00 0.00 123 GLU A N 4
ATOM 2006 C CA . GLU A 1 16 ? 12.459 -5.543 14.126 1.00 0.00 123 GLU A CA 4
ATOM 2007 C C . GLU A 1 16 ? 11.710 -5.298 15.427 1.00 0.00 123 GLU A C 4
ATOM 2008 O O . GLU A 1 16 ? 10.877 -4.394 15.497 1.00 0.00 123 GLU A O 4
ATOM 2020 N N . GLY A 1 17 ? 12.040 -6.035 16.478 1.00 0.00 124 GLY A N 4
ATOM 2021 C CA . GLY A 1 17 ? 11.385 -5.815 17.760 1.00 0.00 124 GLY A CA 4
ATOM 2022 C C . GLY A 1 17 ? 9.870 -5.984 17.692 1.00 0.00 124 GLY A C 4
ATOM 2023 O O . GLY A 1 17 ? 9.372 -7.107 17.612 1.00 0.00 124 GLY A O 4
ATOM 2027 N N . ARG A 1 18 ? 9.135 -4.866 17.737 1.00 0.00 125 ARG A N 4
ATOM 2028 C CA . ARG A 1 18 ? 7.669 -4.908 17.693 1.00 0.00 125 ARG A CA 4
ATOM 2029 C C . ARG A 1 18 ? 7.097 -3.884 16.707 1.00 0.00 125 ARG A C 4
ATOM 2030 O O . ARG A 1 18 ? 5.974 -3.405 16.870 1.00 0.00 125 ARG A O 4
ATOM 2051 N N . VAL A 1 19 ? 7.879 -3.561 15.687 1.00 0.00 126 VAL A N 4
ATOM 2052 C CA . VAL A 1 19 ? 7.496 -2.618 14.665 1.00 0.00 126 VAL A CA 4
ATOM 2053 C C . VAL A 1 19 ? 7.797 -3.229 13.304 1.00 0.00 126 VAL A C 4
ATOM 2054 O O . VAL A 1 19 ? 8.876 -3.773 13.066 1.00 0.00 126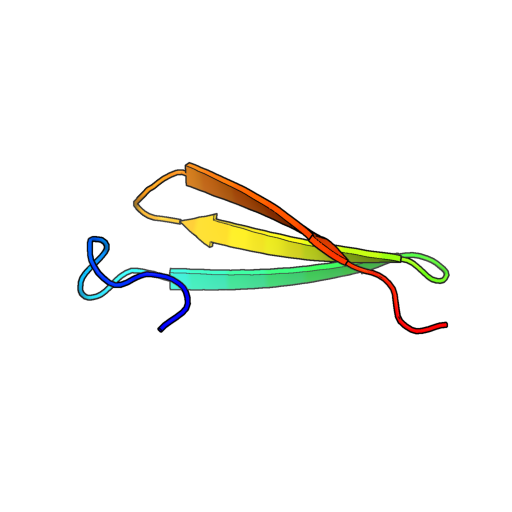 VAL A O 4
ATOM 2067 N N . HIS A 1 20 ? 6.858 -3.062 12.403 1.00 0.00 127 HIS A N 4
ATOM 2068 C CA . HIS A 1 20 ? 6.992 -3.555 11.035 1.00 0.00 127 HIS A CA 4
ATOM 2069 C C . HIS A 1 20 ? 7.165 -2.395 10.056 1.00 0.00 127 HIS A C 4
ATOM 2070 O O . HIS A 1 20 ? 6.435 -1.410 10.107 1.00 0.00 127 HIS A O 4
ATOM 2084 N N . LEU A 1 21 ? 8.073 -2.574 9.104 1.00 0.00 128 LEU A N 4
ATOM 2085 C CA . LEU A 1 21 ? 8.316 -1.601 8.067 1.00 0.00 128 LEU A CA 4
ATOM 2086 C C . LEU A 1 21 ? 8.218 -2.300 6.722 1.00 0.00 128 LEU A C 4
ATOM 2087 O O . LEU A 1 21 ? 8.780 -3.377 6.520 1.00 0.00 128 LEU A O 4
ATOM 2103 N N . LEU A 1 22 ? 7.565 -1.644 5.791 1.00 0.00 129 LEU A N 4
ATOM 2104 C CA . LEU A 1 22 ? 7.416 -2.158 4.452 1.00 0.00 129 LEU A CA 4
ATOM 2105 C C . LEU A 1 22 ? 8.082 -1.221 3.462 1.00 0.00 129 LEU A C 4
ATOM 2106 O O . LEU A 1 22 ? 7.895 -0.005 3.500 1.00 0.00 129 LEU A O 4
ATOM 2122 N N . LYS A 1 23 ? 8.784 -1.816 2.534 1.00 0.00 130 LYS A N 4
ATOM 2123 C CA . LYS A 1 23 ? 9.453 -1.103 1.475 1.00 0.00 130 LYS A CA 4
ATOM 2124 C C . LYS A 1 23 ? 9.069 -1.732 0.147 1.00 0.00 130 LYS A C 4
ATOM 2125 O O . LYS A 1 23 ? 9.089 -2.952 -0.011 1.00 0.00 130 LYS A O 4
ATOM 2144 N N . CYS A 1 24 ? 8.800 -0.886 -0.820 1.00 0.00 131 CYS A N 4
ATOM 2145 C CA . CYS A 1 24 ? 8.464 -1.316 -2.147 1.00 0.00 131 CYS A CA 4
ATOM 2146 C C . CYS A 1 24 ? 9.432 -0.683 -3.116 1.00 0.00 131 CYS A C 4
ATOM 2147 O O . CYS A 1 24 ? 9.699 0.528 -3.047 1.00 0.00 131 CYS A O 4
ATOM 2154 N N . MET A 1 25 ? 9.903 -1.486 -4.055 1.00 0.00 132 MET A N 4
ATOM 2155 C CA . MET A 1 25 ? 10.808 -1.000 -5.061 1.00 0.00 132 MET A CA 4
ATOM 2156 C C . MET A 1 25 ? 10.110 -0.944 -6.403 1.00 0.00 132 MET A C 4
ATOM 2157 O O . MET A 1 25 ? 9.482 -1.907 -6.852 1.00 0.00 132 MET A O 4
ATOM 2171 N N . ALA A 1 26 ? 10.268 0.213 -7.019 1.00 0.00 133 ALA A N 4
ATOM 2172 C CA . ALA A 1 26 ? 9.698 0.543 -8.330 1.00 0.00 133 ALA A CA 4
ATOM 2173 C C . ALA A 1 26 ? 9.108 1.934 -8.242 1.00 0.00 133 ALA A C 4
ATOM 2174 O O . ALA A 1 26 ? 9.288 2.771 -9.126 1.00 0.00 133 ALA A O 4
ATOM 2181 N N . CYS A 1 27 ? 8.435 2.172 -7.125 1.00 0.00 134 CYS A N 4
ATOM 2182 C CA . CYS A 1 27 ? 7.836 3.459 -6.833 1.00 0.00 134 CYS A CA 4
ATOM 2183 C C . CYS A 1 27 ? 8.627 4.138 -5.713 1.00 0.00 134 CYS A C 4
ATOM 2184 O O . CYS A 1 27 ? 8.443 5.323 -5.436 1.00 0.00 134 CYS A O 4
ATOM 2191 N N . GLY A 1 28 ? 9.508 3.362 -5.067 1.00 0.00 135 GLY A N 4
ATOM 2192 C CA . GLY A 1 28 ? 10.311 3.887 -3.983 1.00 0.00 135 GLY A CA 4
ATOM 2193 C C . GLY A 1 28 ? 9.453 4.437 -2.869 1.00 0.00 135 GLY A C 4
ATOM 2194 O O . GLY A 1 28 ? 9.456 5.642 -2.618 1.00 0.00 135 GLY A O 4
ATOM 2198 N N . ALA A 1 29 ? 8.696 3.564 -2.209 1.00 0.00 136 ALA A N 4
ATOM 2199 C CA . ALA A 1 29 ? 7.815 4.021 -1.131 1.00 0.00 136 ALA A CA 4
ATOM 2200 C C . ALA A 1 29 ? 7.990 3.189 0.131 1.00 0.00 136 ALA A C 4
ATOM 2201 O O . ALA A 1 29 ? 8.002 1.961 0.078 1.00 0.00 136 ALA A O 4
ATOM 2208 N N . ILE A 1 30 ? 8.028 3.856 1.279 1.00 0.00 137 ILE A N 4
ATOM 2209 C CA . ILE A 1 30 ? 8.133 3.157 2.555 1.00 0.00 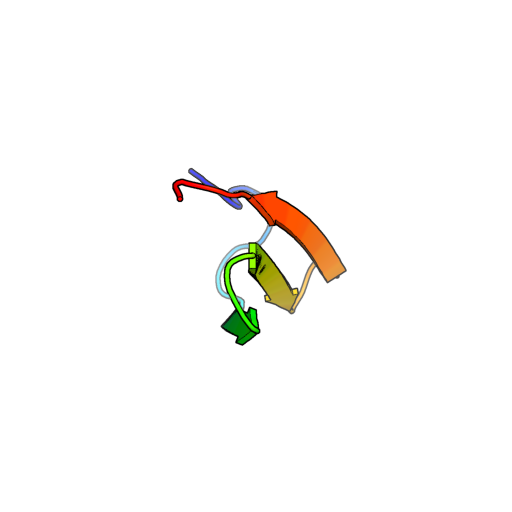137 ILE A CA 4
ATOM 2210 C C . ILE A 1 30 ? 7.028 3.615 3.505 1.00 0.00 137 ILE A C 4
ATOM 2211 O O . ILE A 1 30 ? 6.793 4.812 3.671 1.00 0.00 137 ILE A O 4
ATOM 2227 N N . ARG A 1 31 ? 6.407 2.656 4.182 1.00 0.00 138 ARG A N 4
ATOM 2228 C CA . ARG A 1 31 ? 5.358 2.954 5.148 1.00 0.00 138 ARG A CA 4
ATOM 2229 C C . ARG A 1 31 ? 5.620 2.233 6.472 1.00 0.00 138 ARG A C 4
ATOM 2230 O O . ARG A 1 31 ? 5.927 1.036 6.492 1.00 0.00 138 ARG A O 4
ATOM 2251 N N . PRO A 1 32 ? 5.419 2.937 7.605 1.00 0.00 139 PRO A N 4
ATOM 2252 C CA . PRO A 1 32 ? 5.578 2.376 8.937 1.00 0.00 139 PRO A CA 4
ATOM 2253 C C . PRO A 1 32 ? 4.252 1.881 9.511 1.00 0.00 139 PRO A C 4
ATOM 2254 O O . PRO A 1 32 ? 3.199 2.463 9.251 1.00 0.00 139 PRO A O 4
ATOM 2265 N N . ILE A 1 33 ? 4.307 0.807 10.290 1.00 0.00 140 ILE A N 4
ATOM 2266 C CA . ILE A 1 33 ? 3.106 0.243 10.896 1.00 0.00 140 ILE A CA 4
ATOM 2267 C C . ILE A 1 33 ? 3.426 -0.435 12.224 1.00 0.00 140 ILE A C 4
ATOM 2268 O O . ILE A 1 33 ? 4.510 -0.990 12.407 1.00 0.00 140 ILE A O 4
ATOM 2284 N N . ARG A 1 34 ? 2.474 -0.384 13.151 1.00 0.00 141 ARG A N 4
ATOM 2285 C CA . ARG A 1 34 ? 2.648 -0.988 14.467 1.00 0.00 141 ARG A CA 4
ATOM 2286 C C . ARG A 1 34 ? 3.798 -0.328 15.221 1.00 0.00 141 ARG A C 4
ATOM 2287 O O . ARG A 1 34 ? 4.832 -0.950 15.468 1.00 0.00 141 ARG A O 4
ATOM 2308 N N . MET A 1 35 ? 3.610 0.937 15.585 1.00 0.00 142 MET A N 4
ATOM 2309 C CA . MET A 1 35 ? 4.629 1.683 16.313 1.00 0.00 142 MET A CA 4
ATOM 2310 C C . MET A 1 35 ? 4.110 2.123 17.678 1.00 0.00 142 MET A C 4
ATOM 2311 O O . MET A 1 35 ? 3.474 3.169 17.804 1.00 0.00 142 MET A O 4
ATOM 2325 N N . ILE A 1 36 ? 4.385 1.316 18.698 1.00 0.00 143 ILE A N 4
ATOM 2326 C CA . ILE A 1 36 ? 3.945 1.621 20.054 1.00 0.00 143 ILE A CA 4
ATOM 2327 C C . ILE A 1 36 ? 5.020 1.261 21.074 1.00 0.00 143 ILE A C 4
ATOM 2328 O O . ILE A 1 36 ? 5.000 1.000 21.000 1.00 0.00 143 ILE A O 4
ATOM 2346 N N . VAL A 1 1 ? -2.399 6.145 -3.179 1.00 0.00 108 VAL A N 5
ATOM 2347 C CA . VAL A 1 1 ? -2.063 5.951 -1.780 1.00 0.00 108 VAL A CA 5
ATOM 2348 C C . VAL A 1 1 ? -1.455 4.568 -1.527 1.00 0.00 108 VAL A C 5
ATOM 2349 O O . VAL A 1 1 ? -0.333 4.456 -1.035 1.00 0.00 108 VAL A O 5
ATOM 2362 N N . ILE A 1 2 ? -2.206 3.521 -1.858 1.00 0.00 109 ILE A N 5
ATOM 2363 C CA . ILE A 1 2 ? -1.742 2.151 -1.657 1.00 0.00 109 ILE A CA 5
ATOM 2364 C C . ILE A 1 2 ? -0.385 1.923 -2.291 1.00 0.00 109 ILE A C 5
ATOM 2365 O O . ILE A 1 2 ? 0.538 1.394 -1.672 1.00 0.00 109 ILE A O 5
ATOM 2381 N N . CYS A 1 3 ? -0.294 2.336 -3.520 1.00 0.00 110 CYS A N 5
ATOM 2382 C CA . CYS A 1 3 ? 0.931 2.209 -4.304 1.00 0.00 110 CYS A CA 5
ATOM 2383 C C . CYS A 1 3 ? 0.794 2.945 -5.635 1.00 0.00 110 CYS A C 5
ATOM 2384 O O . CYS A 1 3 ? -0.274 2.951 -6.244 1.00 0.00 110 CYS A O 5
ATOM 2391 N N . ARG A 1 4 ? 1.882 3.568 -6.081 1.00 0.00 111 ARG A N 5
ATOM 2392 C CA . ARG A 1 4 ? 1.883 4.314 -7.339 1.00 0.00 111 ARG A CA 5
ATOM 2393 C C . ARG A 1 4 ? 1.226 3.512 -8.461 1.00 0.00 111 ARG A C 5
ATOM 2394 O O . ARG A 1 4 ? 0.221 3.934 -9.033 1.00 0.00 111 ARG A O 5
ATOM 2415 N N . GLU A 1 5 ? 1.800 2.354 -8.768 1.00 0.00 112 GLU A N 5
ATOM 2416 C CA . GLU A 1 5 ? 1.272 1.491 -9.819 1.00 0.00 112 GLU A CA 5
ATOM 2417 C C . GLU A 1 5 ? 1.671 0.041 -9.567 1.00 0.00 112 GLU A C 5
ATOM 2418 O O . GLU A 1 5 ? 2.477 -0.532 -10.299 1.00 0.00 112 GLU A O 5
ATOM 2430 N N . CYS A 1 6 ? 1.104 -0.542 -8.517 1.00 0.00 113 CYS A N 5
ATOM 2431 C CA . CYS A 1 6 ? 1.400 -1.918 -8.153 1.00 0.00 113 CYS A CA 5
ATOM 2432 C C . CYS A 1 6 ? 0.699 -2.903 -9.085 1.00 0.00 113 CYS A C 5
ATOM 2433 O O . CYS A 1 6 ? -0.529 -2.939 -9.158 1.00 0.00 113 CYS A O 5
ATOM 2440 N N . GLY A 1 7 ? 1.492 -3.702 -9.790 1.00 0.00 114 GLY A N 5
ATOM 2441 C CA . GLY A 1 7 ? 0.940 -4.684 -10.706 1.00 0.00 114 GLY A CA 5
ATOM 2442 C C . GLY A 1 7 ? 1.709 -5.990 -10.666 1.00 0.00 114 GLY A C 5
ATOM 2443 O O . GLY A 1 7 ? 1.139 -7.049 -10.407 1.00 0.00 114 GLY A O 5
ATOM 2447 N N . LYS A 1 8 ? 3.012 -5.907 -10.912 1.00 0.00 115 LYS A N 5
ATOM 2448 C CA . LYS A 1 8 ? 3.875 -7.081 -10.895 1.00 0.00 115 LYS A CA 5
ATOM 2449 C C . LYS A 1 8 ? 5.327 -6.678 -10.635 1.00 0.00 115 LYS A C 5
ATOM 2450 O O . LYS A 1 8 ? 6.218 -6.995 -11.422 1.00 0.00 115 LYS A O 5
ATOM 2469 N N . PRO A 1 9 ? 5.584 -5.965 -9.521 1.00 0.00 116 PRO A N 5
ATOM 2470 C CA . PRO A 1 9 ? 6.912 -5.510 -9.152 1.00 0.00 116 PRO A CA 5
ATOM 2471 C C . PRO A 1 9 ? 7.569 -6.445 -8.132 1.00 0.00 116 PRO A C 5
ATOM 2472 O O . PRO A 1 9 ? 7.407 -7.662 -8.213 1.00 0.00 116 PRO A O 5
ATOM 2483 N N . ASP A 1 10 ? 8.302 -5.883 -7.171 1.00 0.00 117 ASP A N 5
ATOM 2484 C CA . ASP A 1 10 ? 8.956 -6.697 -6.150 1.00 0.00 117 ASP A CA 5
ATOM 2485 C C . ASP A 1 10 ? 8.490 -6.282 -4.763 1.00 0.00 117 ASP A C 5
ATOM 2486 O O . ASP A 1 10 ? 8.102 -5.130 -4.558 1.00 0.00 117 ASP A O 5
ATOM 2495 N N . THR A 1 11 ? 8.529 -7.203 -3.806 1.00 0.00 118 THR A N 5
ATOM 2496 C CA . THR A 1 11 ? 8.106 -6.877 -2.448 1.00 0.00 118 THR A CA 5
ATOM 2497 C C . THR A 1 11 ? 9.185 -7.232 -1.429 1.00 0.00 118 THR A C 5
ATOM 2498 O O . THR A 1 11 ? 9.722 -8.339 -1.431 1.00 0.00 118 THR A O 5
ATOM 2509 N N . LYS A 1 12 ? 9.466 -6.286 -0.539 1.00 0.00 119 LYS A N 5
ATOM 2510 C CA . LYS A 1 12 ? 10.463 -6.477 0.509 1.00 0.00 119 LYS A CA 5
ATOM 2511 C C . LYS A 1 12 ? 9.897 -6.019 1.851 1.00 0.00 119 LYS A C 5
ATOM 2512 O O . LYS A 1 12 ? 9.309 -4.942 1.945 1.00 0.00 119 LYS A O 5
ATOM 2531 N N . ILE A 1 13 ? 10.143 -6.789 2.903 1.00 0.00 120 ILE A N 5
ATOM 2532 C CA . ILE A 1 13 ? 9.686 -6.405 4.235 1.00 0.00 120 ILE A CA 5
ATOM 2533 C C . ILE A 1 13 ? 10.839 -6.445 5.232 1.00 0.00 120 ILE A C 5
ATOM 2534 O O . ILE A 1 13 ? 11.593 -7.415 5.288 1.00 0.00 120 ILE A O 5
ATOM 2550 N N . ILE A 1 14 ? 10.920 -5.417 6.072 1.00 0.00 121 ILE A N 5
ATOM 2551 C CA . ILE A 1 14 ? 11.953 -5.353 7.101 1.00 0.00 121 ILE A CA 5
ATOM 2552 C C . ILE A 1 14 ? 11.331 -5.034 8.453 1.00 0.00 121 ILE A C 5
ATOM 2553 O O . ILE A 1 14 ? 10.517 -4.120 8.571 1.00 0.00 121 ILE A O 5
ATOM 2569 N N . LYS A 1 15 ? 11.789 -5.723 9.487 1.00 0.00 122 LYS A N 5
ATOM 2570 C CA . LYS A 1 15 ? 11.304 -5.462 10.839 1.00 0.00 122 LYS A CA 5
ATOM 2571 C C . LYS A 1 15 ? 12.473 -5.225 11.788 1.00 0.00 122 LYS A C 5
ATOM 2572 O O . LYS A 1 15 ? 13.444 -5.982 11.797 1.00 0.00 122 LYS A O 5
ATOM 2591 N N . GLU A 1 16 ? 12.340 -4.212 12.640 1.00 0.00 123 GLU A N 5
ATOM 2592 C CA . GLU A 1 16 ? 13.371 -3.903 13.628 1.00 0.00 123 GLU A CA 5
ATOM 2593 C C . GLU A 1 16 ? 12.726 -3.749 14.999 1.00 0.00 123 GLU A C 5
ATOM 2594 O O . GLU A 1 16 ? 11.707 -3.069 15.130 1.00 0.00 123 GLU A O 5
ATOM 2606 N N . GLY A 1 17 ? 13.341 -4.307 16.032 1.00 0.00 124 GLY A N 5
ATOM 2607 C CA . GLY A 1 17 ? 12.797 -4.160 17.375 1.00 0.00 124 GLY A CA 5
ATOM 2608 C C . GLY A 1 17 ? 11.374 -4.692 17.503 1.00 0.00 124 GLY A C 5
ATOM 2609 O O . GLY A 1 17 ? 11.140 -5.891 17.356 1.00 0.00 124 GLY A O 5
ATOM 2613 N N . ARG A 1 18 ? 10.421 -3.797 17.789 1.00 0.00 125 ARG A N 5
ATOM 2614 C CA . ARG A 1 18 ? 9.017 -4.191 17.951 1.00 0.00 125 ARG A CA 5
ATOM 2615 C C . ARG A 1 18 ? 8.100 -3.433 16.987 1.00 0.00 125 ARG A C 5
ATOM 2616 O O . ARG A 1 18 ? 6.916 -3.237 17.262 1.00 0.00 125 ARG A O 5
ATOM 2637 N N . VAL A 1 19 ? 8.659 -3.017 15.860 1.00 0.00 126 VAL A N 5
ATOM 2638 C CA . VAL A 1 19 ? 7.939 -2.294 14.842 1.00 0.00 126 VAL A CA 5
ATOM 2639 C C . VAL A 1 19 ? 8.238 -2.926 13.490 1.00 0.00 126 VAL A C 5
ATOM 2640 O O . VAL A 1 19 ? 9.389 -3.201 13.152 1.00 0.00 126 VAL A O 5
ATOM 2653 N N . HIS A 1 20 ? 7.197 -3.082 12.705 1.00 0.00 127 HIS A N 5
ATOM 2654 C CA . HIS A 1 20 ? 7.312 -3.641 11.361 1.00 0.00 127 HIS A CA 5
ATOM 2655 C C . HIS A 1 20 ? 7.071 -2.566 10.305 1.00 0.00 127 HIS A C 5
ATOM 2656 O O . HIS A 1 20 ? 6.116 -1.797 10.387 1.00 0.00 127 HIS A O 5
ATOM 2670 N N . LEU A 1 21 ? 7.896 -2.589 9.264 1.00 0.00 128 LEU A N 5
ATOM 2671 C CA . LEU A 1 21 ? 7.775 -1.678 8.152 1.00 0.00 128 LEU A CA 5
ATOM 2672 C C . LEU A 1 21 ? 7.762 -2.484 6.862 1.00 0.00 128 LEU A C 5
ATOM 2673 O O . LEU A 1 21 ? 8.580 -3.381 6.661 1.00 0.00 128 LEU A O 5
ATOM 2689 N N . LEU A 1 22 ? 6.880 -2.098 5.968 1.00 0.00 129 LEU A N 5
ATOM 2690 C CA . LEU A 1 22 ? 6.769 -2.728 4.677 1.00 0.00 129 LEU A CA 5
ATOM 2691 C C . LEU A 1 22 ? 7.220 -1.755 3.605 1.00 0.00 129 LEU A C 5
ATOM 2692 O O . LEU A 1 22 ? 6.827 -0.589 3.587 1.00 0.00 129 LEU A O 5
ATOM 2708 N N . LYS A 1 23 ? 7.987 -2.272 2.685 1.00 0.00 130 LYS A N 5
ATOM 2709 C CA . LYS A 1 23 ? 8.489 -1.514 1.567 1.00 0.00 130 LYS A CA 5
ATOM 2710 C C . LYS A 1 23 ? 8.211 -2.274 0.281 1.00 0.00 130 LYS A C 5
ATOM 2711 O O . LYS A 1 23 ? 8.463 -3.474 0.180 1.00 0.00 130 LYS A O 5
ATOM 2730 N N . CYS A 1 24 ? 7.784 -1.544 -0.720 1.00 0.00 131 CYS A N 5
ATOM 2731 C CA . CYS A 1 24 ? 7.534 -2.095 -2.024 1.00 0.00 131 CYS A CA 5
ATOM 2732 C C . CYS A 1 24 ? 8.440 -1.387 -2.998 1.00 0.00 131 CYS A C 5
ATOM 2733 O O . CYS A 1 24 ? 8.538 -0.148 -2.983 1.00 0.00 131 CYS A O 5
ATOM 2740 N N . MET A 1 25 ? 9.050 -2.163 -3.878 1.00 0.00 132 MET A N 5
ATOM 2741 C CA . MET A 1 25 ? 9.925 -1.605 -4.877 1.00 0.00 132 MET A CA 5
ATOM 2742 C C . MET A 1 25 ? 9.292 -1.692 -6.248 1.00 0.00 132 MET A C 5
ATOM 2743 O O . MET A 1 25 ? 8.812 -2.744 -6.678 1.00 0.00 132 MET A O 5
ATOM 2757 N N . ALA A 1 26 ? 9.334 -0.548 -6.910 1.00 0.00 133 ALA A N 5
ATOM 2758 C CA . ALA A 1 26 ? 8.794 -0.347 -8.259 1.00 0.00 133 ALA A CA 5
ATOM 2759 C C . ALA A 1 26 ? 7.867 0.851 -8.226 1.00 0.00 133 ALA A C 5
ATOM 2760 O O . ALA A 1 26 ? 7.849 1.679 -9.137 1.00 0.00 133 ALA A O 5
ATOM 2767 N N . CYS A 1 27 ? 7.121 0.939 -7.134 1.00 0.00 134 CYS A N 5
ATOM 2768 C CA . CYS A 1 27 ? 6.199 2.036 -6.905 1.00 0.00 134 CYS A CA 5
ATOM 2769 C C . CYS A 1 27 ? 6.766 2.957 -5.825 1.00 0.00 134 CYS A C 5
ATOM 2770 O O . CYS A 1 27 ? 6.305 4.085 -5.650 1.00 0.00 134 CYS A O 5
ATOM 2777 N N . GLY A 1 28 ? 7.770 2.457 -5.099 1.00 0.00 135 GLY A N 5
ATOM 2778 C CA . GLY A 1 28 ? 8.388 3.232 -4.043 1.00 0.00 135 GLY A CA 5
ATOM 2779 C C . GLY A 1 28 ? 7.390 3.629 -2.983 1.00 0.00 135 GLY A C 5
ATOM 2780 O O . GLY A 1 28 ? 7.067 4.808 -2.840 1.00 0.00 135 GLY A O 5
ATOM 2784 N N . ALA A 1 29 ? 6.881 2.646 -2.247 1.00 0.00 136 ALA A N 5
ATOM 2785 C CA . ALA A 1 29 ? 5.888 2.938 -1.209 1.00 0.00 136 ALA A CA 5
ATOM 2786 C C . ALA A 1 29 ? 6.292 2.347 0.137 1.00 0.00 136 ALA A C 5
ATOM 2787 O O . ALA A 1 29 ? 6.677 1.184 0.220 1.00 0.00 136 ALA A O 5
ATOM 2794 N N . ILE A 1 30 ? 6.113 3.119 1.205 1.00 0.00 137 ILE A N 5
ATOM 2795 C CA . ILE A 1 30 ? 6.413 2.626 2.546 1.00 0.00 137 ILE A CA 5
ATOM 2796 C C . ILE A 1 30 ? 5.221 2.830 3.478 1.00 0.00 137 ILE A C 5
ATOM 2797 O O . ILE A 1 30 ? 4.636 3.912 3.532 1.00 0.00 137 ILE A O 5
ATOM 2813 N N . ARG A 1 31 ? 4.920 1.804 4.267 1.00 0.00 138 ARG A N 5
ATOM 2814 C CA . ARG A 1 31 ? 3.834 1.870 5.236 1.00 0.00 138 ARG A CA 5
ATOM 2815 C C . ARG A 1 31 ? 4.316 1.400 6.611 1.00 0.00 138 ARG A C 5
ATOM 2816 O O . ARG A 1 31 ? 4.973 0.361 6.726 1.00 0.00 138 ARG A O 5
ATOM 2837 N N . PRO A 1 32 ? 3.927 2.118 7.682 1.00 0.00 139 PRO A N 5
ATOM 2838 C CA . PRO A 1 32 ? 4.271 1.766 9.051 1.00 0.00 139 PRO A CA 5
ATOM 2839 C C . PRO A 1 32 ? 3.167 0.965 9.736 1.00 0.00 139 PRO A C 5
ATOM 2840 O O . PRO A 1 32 ? 1.985 1.284 9.602 1.00 0.00 139 PRO A O 5
ATOM 2851 N N . ILE A 1 33 ? 3.553 -0.071 10.474 1.00 0.00 140 ILE A N 5
ATOM 2852 C CA . ILE A 1 33 ? 2.585 -0.904 11.178 1.00 0.00 140 ILE A CA 5
ATOM 2853 C C . ILE A 1 33 ? 3.188 -1.503 12.445 1.00 0.00 140 ILE A C 5
ATOM 2854 O O . ILE A 1 33 ? 4.348 -1.907 12.460 1.00 0.00 140 ILE A O 5
ATOM 2870 N N . ARG A 1 34 ? 2.388 -1.556 13.506 1.00 0.00 141 ARG A N 5
ATOM 2871 C CA . ARG A 1 34 ? 2.841 -2.107 14.779 1.00 0.00 141 ARG A CA 5
ATOM 2872 C C . ARG A 1 34 ? 1.667 -2.664 15.578 1.00 0.00 141 ARG A C 5
ATOM 2873 O O . ARG A 1 34 ? 1.568 -2.452 16.787 1.00 0.00 141 ARG A O 5
ATOM 2894 N N . MET A 1 35 ? 0.777 -3.376 14.894 1.00 0.00 142 MET A N 5
ATOM 2895 C CA . MET A 1 35 ? -0.391 -3.964 15.538 1.00 0.00 142 MET A CA 5
ATOM 2896 C C . MET A 1 35 ? -1.291 -2.882 16.126 1.00 0.00 142 MET A C 5
ATOM 2897 O O . MET A 1 35 ? -0.947 -2.250 17.126 1.00 0.00 142 MET A O 5
ATOM 2911 N N . ILE A 1 36 ? -2.444 -2.673 15.500 1.00 0.00 143 ILE A N 5
ATOM 2912 C CA . ILE A 1 36 ? -3.394 -1.667 15.961 1.00 0.00 143 ILE A CA 5
ATOM 2913 C C . ILE A 1 36 ? -4.644 -2.317 16.542 1.00 0.00 143 ILE A C 5
ATOM 2914 O O . ILE A 1 36 ? -4.000 -2.000 16.000 1.00 0.00 143 ILE A O 5
ATOM 2932 N N . VAL A 1 1 ? -3.596 -1.208 -2.382 1.00 0.00 108 VAL A N 6
ATOM 2933 C CA . VAL A 1 1 ? -2.771 -1.755 -1.322 1.00 0.00 108 VAL A CA 6
ATOM 2934 C C . VAL A 1 1 ? -1.285 -1.746 -1.702 1.00 0.00 108 VAL A C 6
ATOM 2935 O O . VAL A 1 1 ? -0.499 -0.985 -1.138 1.00 0.00 108 VAL A O 6
ATOM 2948 N N . ILE A 1 2 ? -0.908 -2.597 -2.654 1.00 0.00 109 ILE A N 6
ATOM 2949 C CA . ILE A 1 2 ? 0.484 -2.683 -3.096 1.00 0.00 109 ILE A CA 6
ATOM 2950 C C . ILE A 1 2 ? 1.006 -1.344 -3.553 1.00 0.00 109 ILE A C 6
ATOM 2951 O O . ILE A 1 2 ? 1.854 -0.718 -2.917 1.00 0.00 109 ILE A O 6
ATOM 2967 N N . CYS A 1 3 ? 0.484 -0.941 -4.667 1.00 0.00 110 CYS A N 6
ATOM 2968 C CA . CYS A 1 3 ? 0.850 0.321 -5.300 1.00 0.00 110 CYS A CA 6
ATOM 2969 C C . CYS A 1 3 ? -0.119 0.663 -6.432 1.00 0.00 110 CYS A C 6
ATOM 2970 O O . CYS A 1 3 ? -0.483 -0.201 -7.230 1.00 0.00 110 CYS A O 6
ATOM 2977 N N . ARG A 1 4 ? -0.538 1.924 -6.488 1.00 0.00 111 ARG A N 6
ATOM 2978 C CA . ARG A 1 4 ? -1.475 2.376 -7.513 1.00 0.00 111 ARG A CA 6
ATOM 2979 C C . ARG A 1 4 ? -0.755 3.036 -8.690 1.00 0.00 111 ARG A C 6
ATOM 2980 O O . ARG A 1 4 ? -1.288 3.089 -9.799 1.00 0.00 111 ARG A O 6
ATOM 3001 N N . GLU A 1 5 ? 0.450 3.543 -8.448 1.00 0.00 112 GLU A N 6
ATOM 3002 C CA . GLU A 1 5 ? 1.223 4.200 -9.497 1.00 0.00 112 GLU A CA 6
ATOM 3003 C C . GLU A 1 5 ? 2.635 3.631 -9.575 1.00 0.00 112 GLU A C 6
ATOM 3004 O O . GLU A 1 5 ? 3.620 4.363 -9.488 1.00 0.00 112 GLU A O 6
ATOM 3016 N N . CYS A 1 6 ? 2.723 2.316 -9.736 1.00 0.00 113 CYS A N 6
ATOM 3017 C CA . CYS A 1 6 ? 4.009 1.639 -9.821 1.00 0.00 113 CYS A CA 6
ATOM 3018 C C . CYS A 1 6 ? 4.118 0.836 -11.115 1.00 0.00 113 CYS A C 6
ATOM 3019 O O . CYS A 1 6 ? 5.074 0.991 -11.876 1.00 0.00 113 CYS A O 6
ATOM 3026 N N . GLY A 1 7 ? 3.132 -0.023 -11.359 1.00 0.00 114 GLY A N 6
ATOM 3027 C CA . GLY A 1 7 ? 3.136 -0.836 -12.562 1.00 0.00 114 GLY A CA 6
ATOM 3028 C C . GLY A 1 7 ? 3.657 -2.238 -12.314 1.00 0.00 114 GLY A C 6
ATOM 3029 O O . GLY A 1 7 ? 4.663 -2.644 -12.896 1.00 0.00 114 GLY A O 6
ATOM 3033 N N . LYS A 1 8 ? 2.973 -2.980 -11.449 1.00 0.00 115 LYS A N 6
ATOM 3034 C CA . LYS A 1 8 ? 3.373 -4.346 -11.123 1.00 0.00 115 LYS A CA 6
ATOM 3035 C C . LYS A 1 8 ? 4.831 -4.391 -10.668 1.00 0.00 115 LYS A C 6
ATOM 3036 O O . LYS A 1 8 ? 5.716 -4.799 -11.419 1.00 0.00 115 LYS A O 6
ATOM 3055 N N . PRO A 1 9 ? 5.097 -3.965 -9.422 1.00 0.00 116 PRO A N 6
ATOM 3056 C CA . PRO A 1 9 ? 6.426 -3.940 -8.847 1.00 0.00 116 PRO A CA 6
ATOM 3057 C C . PRO A 1 9 ? 6.664 -5.143 -7.935 1.00 0.00 116 PRO A C 6
ATOM 3058 O O . PRO A 1 9 ? 6.143 -6.230 -8.185 1.00 0.00 116 PRO A O 6
ATOM 3069 N N . ASP A 1 10 ? 7.435 -4.945 -6.872 1.00 0.00 117 ASP A N 6
ATOM 3070 C CA . ASP A 1 10 ? 7.713 -6.018 -5.922 1.00 0.00 117 ASP A CA 6
ATOM 3071 C C . ASP A 1 10 ? 7.437 -5.541 -4.505 1.00 0.00 117 ASP A C 6
ATOM 3072 O O . ASP A 1 10 ? 7.550 -4.345 -4.223 1.00 0.00 117 ASP A O 6
ATOM 3081 N N . THR A 1 11 ? 7.083 -6.453 -3.609 1.00 0.00 118 THR A N 6
ATOM 3082 C CA . THR A 1 11 ? 6.809 -6.063 -2.233 1.00 0.00 118 THR A CA 6
ATOM 3083 C C . THR A 1 11 ? 7.735 -6.777 -1.254 1.00 0.00 118 THR A C 6
ATOM 3084 O O . THR A 1 11 ? 7.889 -7.998 -1.296 1.00 0.00 118 THR A O 6
ATOM 3095 N N . LYS A 1 12 ? 8.315 -5.998 -0.347 1.00 0.00 119 LYS A N 6
ATOM 3096 C CA . LYS A 1 12 ? 9.215 -6.525 0.672 1.00 0.00 119 LYS A CA 6
ATOM 3097 C C . LYS A 1 12 ? 8.838 -5.943 2.031 1.00 0.00 119 LYS A C 6
ATOM 3098 O O . LYS A 1 12 ? 8.620 -4.738 2.153 1.00 0.00 119 LYS A O 6
ATOM 3117 N N . ILE A 1 13 ? 8.836 -6.774 3.067 1.00 0.00 120 ILE A N 6
ATOM 3118 C CA . ILE A 1 13 ? 8.532 -6.292 4.409 1.00 0.00 120 ILE A CA 6
ATOM 3119 C C . ILE A 1 13 ? 9.618 -6.712 5.397 1.00 0.00 120 ILE A C 6
ATOM 3120 O O . ILE A 1 13 ? 10.024 -7.873 5.436 1.00 0.00 120 ILE A O 6
ATOM 3136 N N . ILE A 1 14 ? 10.020 -5.775 6.250 1.00 0.00 121 ILE A N 6
ATOM 3137 C CA . ILE A 1 14 ? 11.020 -6.047 7.277 1.00 0.00 121 ILE A CA 6
ATOM 3138 C C . ILE A 1 14 ? 10.520 -5.559 8.629 1.00 0.00 121 ILE A C 6
ATOM 3139 O O . ILE A 1 14 ? 10.029 -4.437 8.751 1.00 0.00 121 ILE A O 6
ATOM 3155 N N . LYS A 1 15 ? 10.731 -6.362 9.659 1.00 0.00 122 LYS A N 6
ATOM 3156 C CA . LYS A 1 15 ? 10.339 -5.972 11.009 1.00 0.00 122 LYS A CA 6
ATOM 3157 C C . LYS A 1 15 ? 11.512 -6.114 11.974 1.00 0.00 122 LYS A C 6
ATOM 3158 O O . LYS A 1 15 ? 12.199 -7.135 11.989 1.00 0.00 122 LYS A O 6
ATOM 3177 N N . GLU A 1 16 ? 11.686 -5.114 12.833 1.00 0.00 123 GLU A N 6
ATOM 3178 C CA . GLU A 1 16 ? 12.745 -5.145 13.842 1.00 0.00 123 GLU A CA 6
ATOM 3179 C C . GLU A 1 16 ? 12.150 -4.804 15.200 1.00 0.00 123 GLU A C 6
ATOM 3180 O O . GLU A 1 16 ? 11.391 -3.842 15.313 1.00 0.00 123 GLU A O 6
ATOM 3192 N N . GLY A 1 17 ? 12.529 -5.526 16.242 1.00 0.00 124 GLY A N 6
ATOM 3193 C CA . GLY A 1 17 ? 12.013 -5.215 17.569 1.00 0.00 124 GLY A CA 6
ATOM 3194 C C . GLY A 1 17 ? 10.489 -5.259 17.640 1.00 0.00 124 GLY A C 6
ATOM 3195 O O . GLY A 1 17 ? 9.904 -6.336 17.752 1.00 0.00 124 GLY A O 6
ATOM 3199 N N . ARG A 1 18 ? 9.845 -4.087 17.586 1.00 0.00 125 ARG A N 6
ATOM 3200 C CA . ARG A 1 18 ? 8.379 -4.010 17.657 1.00 0.00 125 ARG A CA 6
ATOM 3201 C C . ARG A 1 18 ? 7.819 -2.950 16.700 1.00 0.00 125 ARG A C 6
ATOM 3202 O O . ARG A 1 18 ? 6.821 -2.293 16.994 1.00 0.00 125 ARG A O 6
ATOM 3223 N N . VAL A 1 19 ? 8.478 -2.798 15.562 1.00 0.00 126 VAL A N 6
ATOM 3224 C CA . VAL A 1 19 ? 8.101 -1.851 14.543 1.00 0.00 126 VAL A CA 6
ATOM 3225 C C . VAL A 1 19 ? 8.133 -2.552 13.194 1.00 0.00 126 VAL A C 6
ATOM 3226 O O . VAL A 1 19 ? 9.086 -3.261 12.860 1.00 0.00 126 VAL A O 6
ATOM 3239 N N . HIS A 1 20 ? 7.121 -2.280 12.401 1.00 0.00 127 HIS A N 6
ATOM 3240 C CA . HIS A 1 20 ? 7.011 -2.839 11.057 1.00 0.00 127 HIS A CA 6
ATOM 3241 C C . HIS A 1 20 ? 7.234 -1.753 10.007 1.00 0.00 127 HIS A C 6
ATOM 3242 O O . HIS A 1 20 ? 6.674 -0.663 10.094 1.00 0.00 127 HIS A O 6
ATOM 3256 N N . LEU A 1 21 ? 7.992 -2.097 8.972 1.00 0.00 128 LEU A N 6
ATOM 3257 C CA . LEU A 1 21 ? 8.261 -1.201 7.875 1.00 0.00 128 LEU A CA 6
ATOM 3258 C C . LEU A 1 21 ? 7.965 -1.922 6.571 1.00 0.00 128 LEU A C 6
ATOM 3259 O O . LEU A 1 21 ? 8.374 -3.067 6.368 1.00 0.00 128 LEU A O 6
ATOM 3275 N N . LEU A 1 22 ? 7.328 -1.215 5.667 1.00 0.00 129 LEU A N 6
ATOM 3276 C CA . LEU A 1 22 ? 7.017 -1.741 4.362 1.00 0.00 129 LEU A CA 6
ATOM 3277 C C . LEU A 1 22 ? 7.818 -0.984 3.320 1.00 0.00 129 LEU A C 6
ATOM 3278 O O . LEU A 1 22 ? 7.879 0.245 3.325 1.00 0.00 129 LEU A O 6
ATOM 3294 N N . LYS A 1 23 ? 8.363 -1.729 2.396 1.00 0.00 130 LYS A N 6
ATOM 3295 C CA . LYS A 1 23 ? 9.133 -1.182 1.307 1.00 0.00 130 LYS A CA 6
ATOM 3296 C C . LYS A 1 23 ? 8.635 -1.759 -0.005 1.00 0.00 130 LYS A C 6
ATOM 3297 O O . LYS A 1 23 ? 8.440 -2.967 -0.141 1.00 0.00 130 LYS A O 6
ATOM 3316 N N . CYS A 1 24 ? 8.530 -0.897 -0.988 1.00 0.00 131 CYS A N 6
ATOM 3317 C CA . CYS A 1 24 ? 8.136 -1.282 -2.317 1.00 0.00 131 CYS A CA 6
ATOM 3318 C C . CYS A 1 24 ? 9.276 -0.947 -3.244 1.00 0.00 131 CYS A C 6
ATOM 3319 O O . CYS A 1 24 ? 9.834 0.160 -3.185 1.00 0.00 131 CYS A O 6
ATOM 3326 N N . MET A 1 25 ? 9.573 -1.867 -4.146 1.00 0.00 132 MET A N 6
ATOM 3327 C CA . MET A 1 25 ? 10.620 -1.644 -5.106 1.00 0.00 132 MET A CA 6
ATOM 3328 C C . MET A 1 25 ? 10.018 -1.438 -6.478 1.00 0.00 132 MET A C 6
ATOM 3329 O O . MET A 1 25 ? 9.185 -2.220 -6.945 1.00 0.00 132 MET A O 6
ATOM 3343 N N . ALA A 1 26 ? 10.486 -0.366 -7.093 1.00 0.00 133 ALA A N 6
ATOM 3344 C CA . ALA A 1 26 ? 10.070 0.075 -8.426 1.00 0.00 133 ALA A CA 6
ATOM 3345 C C . ALA A 1 26 ? 9.847 1.576 -8.375 1.00 0.00 133 ALA A C 6
ATOM 3346 O O . ALA A 1 26 ? 10.196 2.313 -9.297 1.00 0.00 133 ALA A O 6
ATOM 3353 N N . CYS A 1 27 ? 9.284 2.011 -7.252 1.00 0.00 134 CYS A N 6
ATOM 3354 C CA . CYS A 1 27 ? 9.023 3.417 -6.999 1.00 0.00 134 CYS A CA 6
ATOM 3355 C C . CYS A 1 27 ? 9.865 3.899 -5.817 1.00 0.00 134 CYS A C 6
ATOM 3356 O O . CYS A 1 27 ? 9.962 5.099 -5.560 1.00 0.00 134 CYS A O 6
ATOM 3363 N N . GLY A 1 28 ? 10.463 2.948 -5.091 1.00 0.00 135 GLY A N 6
ATOM 3364 C CA . GLY A 1 28 ? 11.274 3.290 -3.940 1.00 0.00 135 GLY A CA 6
ATOM 3365 C C . GLY A 1 28 ? 10.471 4.027 -2.895 1.00 0.00 135 GLY A C 6
ATOM 3366 O O . GLY A 1 28 ? 10.689 5.217 -2.663 1.00 0.00 135 GLY A O 6
ATOM 3370 N N . ALA A 1 29 ? 9.520 3.333 -2.276 1.00 0.00 136 ALA A N 6
ATOM 3371 C CA . ALA A 1 29 ? 8.673 3.969 -1.265 1.00 0.00 136 ALA A CA 6
ATOM 3372 C C . ALA A 1 29 ? 8.735 3.229 0.065 1.00 0.00 136 ALA A C 6
ATOM 3373 O O . ALA A 1 29 ? 8.620 2.005 0.109 1.00 0.00 136 ALA A O 6
ATOM 3380 N N . ILE A 1 30 ? 8.817 3.979 1.161 1.00 0.00 137 ILE A N 6
ATOM 3381 C CA . ILE A 1 30 ? 8.821 3.373 2.489 1.00 0.00 137 ILE A CA 6
ATOM 3382 C C . ILE A 1 30 ? 7.747 4.002 3.373 1.00 0.00 137 ILE A C 6
ATOM 3383 O O . ILE A 1 30 ? 7.625 5.225 3.452 1.00 0.00 137 ILE A O 6
ATOM 3399 N N . ARG A 1 31 ? 7.023 3.153 4.096 1.00 0.00 138 ARG A N 6
ATOM 3400 C CA . ARG A 1 31 ? 5.987 3.607 5.013 1.00 0.00 138 ARG A CA 6
ATOM 3401 C C . ARG A 1 31 ? 6.160 2.950 6.384 1.00 0.00 138 ARG A C 6
ATOM 3402 O O . ARG A 1 31 ? 6.360 1.735 6.480 1.00 0.00 138 ARG A O 6
ATOM 3423 N N . PRO A 1 32 ? 6.003 3.734 7.469 1.00 0.00 139 PRO A N 6
ATOM 3424 C CA . PRO A 1 32 ? 6.091 3.235 8.834 1.00 0.00 139 PRO A CA 6
ATOM 3425 C C . PRO A 1 32 ? 4.729 2.825 9.388 1.00 0.00 139 PRO A C 6
ATOM 3426 O O . PRO A 1 32 ? 3.728 3.504 9.159 1.00 0.00 139 PRO A O 6
ATOM 3437 N N . ILE A 1 33 ? 4.695 1.714 10.115 1.00 0.00 140 ILE A N 6
ATOM 3438 C CA . ILE A 1 33 ? 3.453 1.222 10.698 1.00 0.00 140 ILE A CA 6
ATOM 3439 C C . ILE A 1 33 ? 3.727 0.307 11.888 1.00 0.00 140 ILE A C 6
ATOM 3440 O O . ILE A 1 33 ? 4.624 -0.534 11.843 1.00 0.00 140 ILE A O 6
ATOM 3456 N N . ARG A 1 34 ? 2.947 0.476 12.951 1.00 0.00 141 ARG A N 6
ATOM 3457 C CA . ARG A 1 34 ? 3.104 -0.334 14.153 1.00 0.00 141 ARG A CA 6
ATOM 3458 C C . ARG A 1 34 ? 1.751 -0.818 14.662 1.00 0.00 141 ARG A C 6
ATOM 3459 O O . ARG A 1 34 ? 0.743 -0.122 14.532 1.00 0.00 141 ARG A O 6
ATOM 3480 N N . MET A 1 35 ? 1.735 -2.013 15.241 1.00 0.00 142 MET A N 6
ATOM 3481 C CA . MET A 1 35 ? 0.504 -2.591 15.769 1.00 0.00 142 MET A CA 6
ATOM 3482 C C . MET A 1 35 ? -0.536 -2.755 14.665 1.00 0.00 142 MET A C 6
ATOM 3483 O O . MET A 1 35 ? -0.294 -2.394 13.513 1.00 0.00 142 MET A O 6
ATOM 3497 N N . ILE A 1 36 ? -1.693 -3.300 15.025 1.00 0.00 143 ILE A N 6
ATOM 3498 C CA . ILE A 1 36 ? -2.769 -3.510 14.064 1.00 0.00 143 ILE A CA 6
ATOM 3499 C C . ILE A 1 36 ? -4.064 -3.909 14.766 1.00 0.00 143 ILE A C 6
ATOM 3500 O O . ILE A 1 36 ? -4.100 -3.000 14.000 1.00 0.00 143 ILE A O 6
ATOM 3518 N N . VAL A 1 1 ? -3.915 -3.172 -5.259 1.00 0.00 108 VAL A N 7
ATOM 3519 C CA . VAL A 1 1 ? -4.242 -3.143 -3.845 1.00 0.00 108 VAL A CA 7
ATOM 3520 C C . VAL A 1 1 ? -3.106 -2.534 -3.020 1.00 0.00 108 VAL A C 7
ATOM 3521 O O . VAL A 1 1 ? -3.328 -1.632 -2.212 1.00 0.00 108 VAL A O 7
ATOM 3534 N N . ILE A 1 2 ? -1.893 -3.036 -3.227 1.00 0.00 109 ILE A N 7
ATOM 3535 C CA . ILE A 1 2 ? -0.728 -2.545 -2.500 1.00 0.00 109 ILE A CA 7
ATOM 3536 C C . ILE A 1 2 ? -0.382 -1.129 -2.901 1.00 0.00 109 ILE A C 7
ATOM 3537 O O . ILE A 1 2 ? -0.547 -0.177 -2.137 1.00 0.00 109 ILE A O 7
ATOM 3553 N N . CYS A 1 3 ? 0.098 -1.020 -4.103 1.00 0.00 110 CYS A N 7
ATOM 3554 C CA . CYS A 1 3 ? 0.496 0.260 -4.679 1.00 0.00 110 CYS A CA 7
ATOM 3555 C C . CYS A 1 3 ? -0.398 0.627 -5.859 1.00 0.00 110 CYS A C 7
ATOM 3556 O O . CYS A 1 3 ? -0.581 -0.166 -6.781 1.00 0.00 110 CYS A O 7
ATOM 3563 N N . ARG A 1 4 ? -0.943 1.839 -5.831 1.00 0.00 111 ARG A N 7
ATOM 3564 C CA . ARG A 1 4 ? -1.803 2.309 -6.908 1.00 0.00 111 ARG A CA 7
ATOM 3565 C C . ARG A 1 4 ? -0.994 2.468 -8.189 1.00 0.00 111 ARG A C 7
ATOM 3566 O O . ARG A 1 4 ? -0.530 3.562 -8.510 1.00 0.00 111 ARG A O 7
ATOM 3587 N N . GLU A 1 5 ? -0.814 1.363 -8.906 1.00 0.00 112 GLU A N 7
ATOM 3588 C CA . GLU A 1 5 ? -0.043 1.369 -10.145 1.00 0.00 112 GLU A CA 7
ATOM 3589 C C . GLU A 1 5 ? 1.424 1.666 -9.850 1.00 0.00 112 GLU A C 7
ATOM 3590 O O . GLU A 1 5 ? 1.970 2.675 -10.300 1.00 0.00 112 GLU A O 7
ATOM 3602 N N . CYS A 1 6 ? 2.052 0.784 -9.078 1.00 0.00 113 CYS A N 7
ATOM 3603 C CA . CYS A 1 6 ? 3.452 0.946 -8.703 1.00 0.00 113 CYS A CA 7
ATOM 3604 C C . CYS A 1 6 ? 4.348 1.104 -9.930 1.00 0.00 113 CYS A C 7
ATOM 3605 O O . CYS A 1 6 ? 4.760 2.214 -10.267 1.00 0.00 113 CYS A O 7
ATOM 3612 N N . GLY A 1 7 ? 4.652 -0.009 -10.595 1.00 0.00 114 GLY A N 7
ATOM 3613 C CA . GLY A 1 7 ? 5.501 0.043 -11.770 1.00 0.00 114 GLY A CA 7
ATOM 3614 C C . GLY A 1 7 ? 5.709 -1.318 -12.406 1.00 0.00 114 GLY A C 7
ATOM 3615 O O . GLY A 1 7 ? 5.251 -1.562 -13.522 1.00 0.00 114 GLY A O 7
ATOM 3619 N N . LYS A 1 8 ? 6.402 -2.208 -11.699 1.00 0.00 115 LYS A N 7
ATOM 3620 C CA . LYS A 1 8 ? 6.665 -3.547 -12.217 1.00 0.00 115 LYS A CA 7
ATOM 3621 C C . LYS A 1 8 ? 7.245 -4.464 -11.137 1.00 0.00 115 LYS A C 7
ATOM 3622 O O . LYS A 1 8 ? 6.643 -5.482 -10.800 1.00 0.00 115 LYS A O 7
ATOM 3641 N N . PRO A 1 9 ? 8.431 -4.123 -10.590 1.00 0.00 116 PRO A N 7
ATOM 3642 C CA . PRO A 1 9 ? 9.098 -4.924 -9.556 1.00 0.00 116 PRO A CA 7
ATOM 3643 C C . PRO A 1 9 ? 8.122 -5.565 -8.555 1.00 0.00 116 PRO A C 7
ATOM 3644 O O . PRO A 1 9 ? 7.531 -6.601 -8.857 1.00 0.00 116 PRO A O 7
ATOM 3655 N N . ASP A 1 10 ? 7.948 -4.971 -7.367 1.00 0.00 117 ASP A N 7
ATOM 3656 C CA . ASP A 1 10 ? 7.031 -5.541 -6.373 1.00 0.00 117 ASP A CA 7
ATOM 3657 C C . ASP A 1 10 ? 7.143 -4.829 -5.028 1.00 0.00 117 ASP A C 7
ATOM 3658 O O . ASP A 1 10 ? 7.801 -3.796 -4.914 1.00 0.00 117 ASP A O 7
ATOM 3667 N N . THR A 1 11 ? 6.489 -5.391 -4.013 1.00 0.00 118 THR A N 7
ATOM 3668 C CA . THR A 1 11 ? 6.503 -4.814 -2.671 1.00 0.00 118 THR A CA 7
ATOM 3669 C C . THR A 1 11 ? 6.858 -5.873 -1.629 1.00 0.00 118 THR A C 7
ATOM 3670 O O . THR A 1 11 ? 6.286 -6.963 -1.617 1.00 0.00 118 THR A O 7
ATOM 3681 N N . LYS A 1 12 ? 7.767 -5.523 -0.725 1.00 0.00 119 LYS A N 7
ATOM 3682 C CA . LYS A 1 12 ? 8.175 -6.432 0.345 1.00 0.00 119 LYS A CA 7
ATOM 3683 C C . LYS A 1 12 ? 8.083 -5.737 1.703 1.00 0.00 119 LYS A C 7
ATOM 3684 O O . LYS A 1 12 ? 8.543 -4.609 1.866 1.00 0.00 119 LYS A O 7
ATOM 3703 N N . ILE A 1 13 ? 7.565 -6.449 2.699 1.00 0.00 120 ILE A N 7
ATOM 3704 C CA . ILE A 1 13 ? 7.469 -5.909 4.052 1.00 0.00 120 ILE A CA 7
ATOM 3705 C C . ILE A 1 13 ? 8.353 -6.703 5.011 1.00 0.00 120 ILE A C 7
ATOM 3706 O O . ILE A 1 13 ? 8.330 -7.934 5.016 1.00 0.00 120 ILE A O 7
ATOM 3722 N N . ILE A 1 14 ? 9.070 -5.993 5.878 1.00 0.00 121 ILE A N 7
ATOM 3723 C CA . ILE A 1 14 ? 9.922 -6.640 6.871 1.00 0.00 121 ILE A CA 7
ATOM 3724 C C . ILE A 1 14 ? 9.645 -6.070 8.254 1.00 0.00 121 ILE A C 7
ATOM 3725 O O . ILE A 1 14 ? 9.580 -4.855 8.436 1.00 0.00 121 ILE A O 7
ATOM 3741 N N . LYS A 1 15 ? 9.579 -6.948 9.244 1.00 0.00 122 LYS A N 7
ATOM 3742 C CA . LYS A 1 15 ? 9.371 -6.517 10.623 1.00 0.00 122 LYS A CA 7
ATOM 3743 C C . LYS A 1 15 ? 10.439 -7.107 11.537 1.00 0.00 122 LYS A C 7
ATOM 3744 O O . LYS A 1 15 ? 10.732 -8.302 11.480 1.00 0.00 122 LYS A O 7
ATOM 3763 N N . GLU A 1 16 ? 10.965 -6.277 12.434 1.00 0.00 123 GLU A N 7
ATOM 3764 C CA . GLU A 1 16 ? 11.967 -6.724 13.397 1.00 0.00 123 GLU A CA 7
ATOM 3765 C C . GLU A 1 16 ? 11.560 -6.283 14.796 1.00 0.00 123 GLU A C 7
ATOM 3766 O O . GLU A 1 16 ? 11.181 -5.129 14.996 1.00 0.00 123 GLU A O 7
ATOM 3778 N N . GLY A 1 17 ? 11.707 -7.161 15.779 1.00 0.00 124 GLY A N 7
ATOM 3779 C CA . GLY A 1 17 ? 11.378 -6.792 17.148 1.00 0.00 124 GLY A CA 7
ATOM 3780 C C . GLY A 1 17 ? 9.930 -6.347 17.315 1.00 0.00 124 GLY A C 7
ATOM 3781 O O . GLY A 1 17 ? 9.006 -7.114 17.047 1.00 0.00 124 GLY A O 7
ATOM 3785 N N . ARG A 1 18 ? 9.734 -5.107 17.772 1.00 0.00 125 ARG A N 7
ATOM 3786 C CA . ARG A 1 18 ? 8.386 -4.569 17.988 1.00 0.00 125 ARG A CA 7
ATOM 3787 C C . ARG A 1 18 ? 8.103 -3.363 17.089 1.00 0.00 125 ARG A C 7
ATOM 3788 O O . ARG A 1 18 ? 7.232 -2.545 17.385 1.00 0.00 125 ARG A O 7
ATOM 3809 N N . VAL A 1 19 ? 8.837 -3.270 15.989 1.00 0.00 126 VAL A N 7
ATOM 3810 C CA . VAL A 1 19 ? 8.688 -2.202 15.033 1.00 0.00 126 VAL A CA 7
ATOM 3811 C C . VAL A 1 19 ? 8.592 -2.807 13.638 1.00 0.00 126 VAL A C 7
ATOM 3812 O O . VAL A 1 19 ? 9.380 -3.674 13.261 1.00 0.00 126 VAL A O 7
ATOM 3825 N N . HIS A 1 20 ? 7.666 -2.287 12.868 1.00 0.00 127 HIS A N 7
ATOM 3826 C CA . HIS A 1 20 ? 7.460 -2.729 11.492 1.00 0.00 127 HIS A CA 7
ATOM 3827 C C . HIS A 1 20 ? 7.898 -1.653 10.502 1.00 0.00 127 HIS A C 7
ATOM 3828 O O . HIS A 1 20 ? 7.557 -0.481 10.647 1.00 0.00 127 HIS A O 7
ATOM 3842 N N . LEU A 1 21 ? 8.580 -2.083 9.447 1.00 0.00 128 LEU A N 7
ATOM 3843 C CA . LEU A 1 21 ? 9.020 -1.204 8.392 1.00 0.00 128 LEU A CA 7
ATOM 3844 C C . LEU A 1 21 ? 8.592 -1.811 7.068 1.00 0.00 128 LEU A C 7
ATOM 3845 O O . LEU A 1 21 ? 8.778 -3.004 6.829 1.00 0.00 128 LEU A O 7
ATOM 3861 N N . LEU A 1 22 ? 8.093 -0.976 6.187 1.00 0.00 129 LEU A N 7
ATOM 3862 C CA . LEU A 1 22 ? 7.688 -1.416 4.875 1.00 0.00 129 LEU A CA 7
ATOM 3863 C C . LEU A 1 22 ? 8.529 -0.728 3.820 1.00 0.00 129 LEU A C 7
ATOM 3864 O O . LEU A 1 22 ? 8.723 0.487 3.841 1.00 0.00 129 LEU A O 7
ATOM 3880 N N . LYS A 1 23 ? 8.956 -1.512 2.868 1.00 0.00 130 LYS A N 7
ATOM 3881 C CA . LYS A 1 23 ? 9.734 -1.041 1.752 1.00 0.00 130 LYS A CA 7
ATOM 3882 C C . LYS A 1 23 ? 9.110 -1.570 0.474 1.00 0.00 130 LYS A C 7
ATOM 3883 O O . LYS A 1 23 ? 8.780 -2.751 0.374 1.00 0.00 130 LYS A O 7
ATOM 3902 N N . CYS A 1 24 ? 9.030 -0.724 -0.521 1.00 0.00 131 CYS A N 7
ATOM 3903 C CA . CYS A 1 24 ? 8.509 -1.117 -1.804 1.00 0.00 131 CYS A CA 7
ATOM 3904 C C . CYS A 1 24 ? 9.517 -0.735 -2.858 1.00 0.00 131 CYS A C 7
ATOM 3905 O O . CYS A 1 24 ? 10.030 0.398 -2.864 1.00 0.00 131 CYS A O 7
ATOM 3912 N N . MET A 1 25 ? 9.748 -1.651 -3.784 1.00 0.00 132 MET A N 7
ATOM 3913 C CA . MET A 1 25 ? 10.667 -1.399 -4.865 1.00 0.00 132 MET A CA 7
ATOM 3914 C C . MET A 1 25 ? 9.910 -1.242 -6.165 1.00 0.00 132 MET A C 7
ATOM 3915 O O . MET A 1 25 ? 9.065 -2.066 -6.523 1.00 0.00 132 MET A O 7
ATOM 3929 N N . ALA A 1 26 ? 10.263 -0.169 -6.852 1.00 0.00 133 ALA A N 7
ATOM 3930 C CA . ALA A 1 26 ? 9.684 0.216 -8.143 1.00 0.00 133 ALA A CA 7
ATOM 3931 C C . ALA A 1 26 ? 9.285 1.676 -8.067 1.00 0.00 133 ALA A C 7
ATOM 3932 O O . ALA A 1 26 ? 9.532 2.461 -8.982 1.00 0.00 133 ALA A O 7
ATOM 3939 N N . CYS A 1 27 ? 8.701 2.028 -6.930 1.00 0.00 134 CYS A N 7
ATOM 3940 C CA . CYS A 1 27 ? 8.291 3.391 -6.658 1.00 0.00 134 CYS A CA 7
ATOM 3941 C C . CYS A 1 27 ? 9.233 4.008 -5.627 1.00 0.00 134 CYS A C 7
ATOM 3942 O O . CYS A 1 27 ? 9.198 5.213 -5.378 1.00 0.00 134 CYS A O 7
ATOM 3949 N N . GLY A 1 28 ? 10.075 3.161 -5.023 1.00 0.00 135 GLY A N 7
ATOM 3950 C CA . GLY A 1 28 ? 11.013 3.626 -4.021 1.00 0.00 135 GLY A CA 7
ATOM 3951 C C . GLY A 1 28 ? 10.308 4.333 -2.891 1.00 0.00 135 GLY A C 7
ATOM 3952 O O . GLY A 1 28 ? 10.472 5.540 -2.709 1.00 0.00 135 GLY A O 7
ATOM 3956 N N . ALA A 1 29 ? 9.500 3.593 -2.138 1.00 0.00 136 ALA A N 7
ATOM 3957 C CA . ALA A 1 29 ? 8.754 4.202 -1.036 1.00 0.00 136 ALA A CA 7
ATOM 3958 C C . ALA A 1 29 ? 8.987 3.467 0.276 1.00 0.00 136 ALA A C 7
ATOM 3959 O O . ALA A 1 29 ? 8.911 2.241 0.334 1.00 0.00 136 ALA A O 7
ATOM 3966 N N . ILE A 1 30 ? 9.172 4.225 1.351 1.00 0.00 137 ILE A N 7
ATOM 3967 C CA . ILE A 1 30 ? 9.344 3.636 2.672 1.00 0.00 137 ILE A CA 7
ATOM 3968 C C . ILE A 1 30 ? 8.369 4.261 3.664 1.00 0.00 137 ILE A C 7
ATOM 3969 O O . ILE A 1 30 ? 8.235 5.483 3.735 1.00 0.00 137 ILE A O 7
ATOM 3985 N N . ARG A 1 31 ? 7.745 3.419 4.478 1.00 0.00 138 ARG A N 7
ATOM 3986 C CA . ARG A 1 31 ? 6.816 3.884 5.497 1.00 0.00 138 ARG A CA 7
ATOM 3987 C C . ARG A 1 31 ? 7.148 3.262 6.856 1.00 0.00 138 ARG A C 7
ATOM 3988 O O . ARG A 1 31 ? 7.367 2.052 6.963 1.00 0.00 138 ARG A O 7
ATOM 4009 N N . PRO A 1 32 ? 7.111 4.080 7.929 1.00 0.00 139 PRO A N 7
ATOM 4010 C CA . PRO A 1 32 ? 7.358 3.633 9.289 1.00 0.00 139 PRO A CA 7
ATOM 4011 C C . PRO A 1 32 ? 6.064 3.338 10.042 1.00 0.00 139 PRO A C 7
ATOM 4012 O O . PRO A 1 32 ? 5.126 4.136 10.014 1.00 0.00 139 PRO A O 7
ATOM 4023 N N . ILE A 1 33 ? 6.014 2.196 10.716 1.00 0.00 140 ILE A N 7
ATOM 4024 C CA . ILE A 1 33 ? 4.832 1.809 11.475 1.00 0.00 140 ILE A CA 7
ATOM 4025 C C . ILE A 1 33 ? 5.216 1.249 12.840 1.00 0.00 140 ILE A C 7
ATOM 4026 O O . ILE A 1 33 ? 6.112 0.414 12.949 1.00 0.00 140 ILE A O 7
ATOM 4042 N N . ARG A 1 34 ? 4.534 1.717 13.880 1.00 0.00 141 ARG A N 7
ATOM 4043 C CA . ARG A 1 34 ? 4.807 1.263 15.239 1.00 0.00 141 ARG A CA 7
ATOM 4044 C C . ARG A 1 34 ? 3.550 1.343 16.103 1.00 0.00 141 ARG A C 7
ATOM 4045 O O . ARG A 1 34 ? 3.487 2.117 17.058 1.00 0.00 141 ARG A O 7
ATOM 4066 N N . MET A 1 35 ? 2.551 0.536 15.759 1.00 0.00 142 MET A N 7
ATOM 4067 C CA . MET A 1 35 ? 1.297 0.513 16.502 1.00 0.00 142 MET A CA 7
ATOM 4068 C C . MET A 1 35 ? 1.253 -0.675 17.457 1.00 0.00 142 MET A C 7
ATOM 4069 O O . MET A 1 35 ? 2.121 -1.547 17.418 1.00 0.00 142 MET A O 7
ATOM 4083 N N . ILE A 1 36 ? 0.238 -0.702 18.314 1.00 0.00 143 ILE A N 7
ATOM 4084 C CA . ILE A 1 36 ? 0.082 -1.782 19.280 1.00 0.00 143 ILE A CA 7
ATOM 4085 C C . ILE A 1 36 ? -1.104 -2.671 18.922 1.00 0.00 143 ILE A C 7
ATOM 4086 O O . ILE A 1 36 ? -1.000 -2.000 18.000 1.00 0.00 143 ILE A O 7
ATOM 4104 N N . VAL A 1 1 ? -4.816 -1.736 -4.269 1.00 0.00 108 VAL A N 8
ATOM 4105 C CA . VAL A 1 1 ? -4.348 -2.545 -5.382 1.00 0.00 108 VAL A CA 8
ATOM 4106 C C . VAL A 1 1 ? -3.391 -1.763 -6.285 1.00 0.00 108 VAL A C 8
ATOM 4107 O O . VAL A 1 1 ? -2.238 -2.155 -6.470 1.00 0.00 108 VAL A O 8
ATOM 4120 N N . ILE A 1 2 ? -3.879 -0.663 -6.850 1.00 0.00 109 ILE A N 8
ATOM 4121 C CA . ILE A 1 2 ? -3.073 0.168 -7.741 1.00 0.00 109 ILE A CA 8
ATOM 4122 C C . ILE A 1 2 ? -1.730 0.506 -7.131 1.00 0.00 109 ILE A C 8
ATOM 4123 O O . ILE A 1 2 ? -0.681 0.375 -7.762 1.00 0.00 109 ILE A O 8
ATOM 4139 N N . CYS A 1 3 ? -1.794 0.947 -5.907 1.00 0.00 110 CYS A N 8
ATOM 4140 C CA . CYS A 1 3 ? -0.610 1.337 -5.142 1.00 0.00 110 CYS A CA 8
ATOM 4141 C C . CYS A 1 3 ? -0.118 2.712 -5.587 1.00 0.00 110 CYS A C 8
ATOM 4142 O O . CYS A 1 3 ? -0.165 3.677 -4.827 1.00 0.00 110 CYS A O 8
ATOM 4149 N N . ARG A 1 4 ? 0.349 2.783 -6.833 1.00 0.00 111 ARG A N 8
ATOM 4150 C CA . ARG A 1 4 ? 0.854 4.025 -7.416 1.00 0.00 111 ARG A CA 8
ATOM 4151 C C . ARG A 1 4 ? 1.642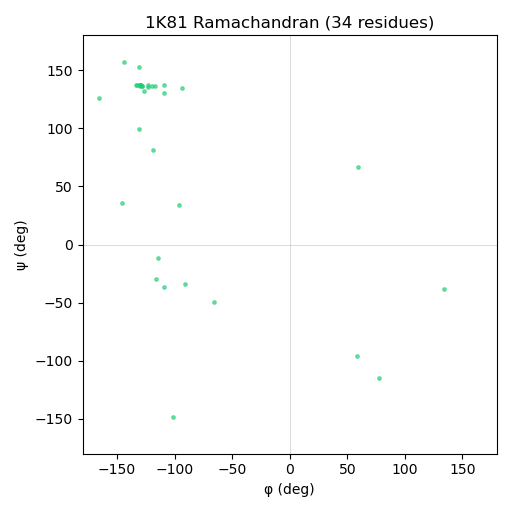 3.719 -8.684 1.00 0.00 111 ARG A C 8
ATOM 4152 O O . ARG A 1 4 ? 1.249 4.105 -9.786 1.00 0.00 111 ARG A O 8
ATOM 4173 N N . GLU A 1 5 ? 2.747 3.0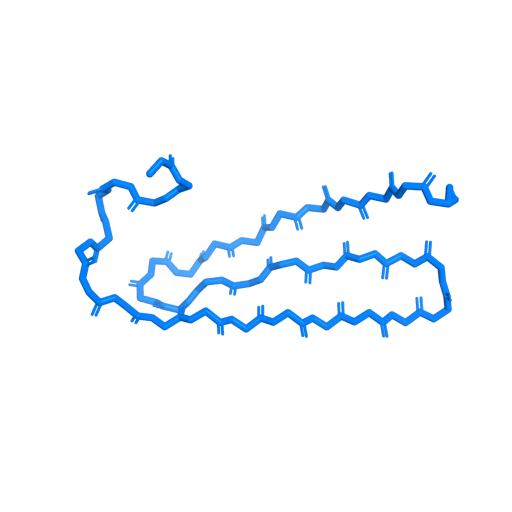04 -8.516 1.00 0.00 112 GLU A N 8
ATOM 4174 C CA . GLU A 1 5 ? 3.595 2.613 -9.635 1.00 0.00 112 GLU A CA 8
ATOM 4175 C C . GLU A 1 5 ? 3.968 1.139 -9.512 1.00 0.00 112 GLU A C 8
ATOM 4176 O O . GLU A 1 5 ? 5.030 0.710 -9.961 1.00 0.00 112 GLU A O 8
ATOM 4188 N N . CYS A 1 6 ? 3.077 0.374 -8.887 1.00 0.00 113 CYS A N 8
ATOM 4189 C CA . CYS A 1 6 ? 3.277 -1.046 -8.676 1.00 0.00 113 CYS A CA 8
ATOM 4190 C C . CYS A 1 6 ? 2.726 -1.848 -9.853 1.00 0.00 113 CYS A C 8
ATOM 4191 O O . CYS A 1 6 ? 1.559 -1.698 -10.217 1.00 0.00 113 CYS A O 8
ATOM 4198 N N . GLY A 1 7 ? 3.561 -2.698 -10.446 1.00 0.00 114 GLY A N 8
ATOM 4199 C CA . GLY A 1 7 ? 3.106 -3.494 -11.572 1.00 0.00 114 GLY A CA 8
ATOM 4200 C C . GLY A 1 7 ? 4.160 -4.447 -12.106 1.00 0.00 114 GLY A C 8
ATOM 4201 O O . GLY A 1 7 ? 4.207 -4.708 -13.308 1.00 0.00 114 GLY A O 8
ATOM 4205 N N . LYS A 1 8 ? 4.998 -4.981 -11.223 1.00 0.00 115 LYS A N 8
ATOM 4206 C CA . LYS A 1 8 ? 6.034 -5.921 -11.641 1.00 0.00 115 LYS A CA 8
ATOM 4207 C C . LYS A 1 8 ? 6.844 -6.440 -10.450 1.00 0.00 115 LYS A C 8
ATOM 4208 O O . LYS A 1 8 ? 6.765 -7.623 -10.121 1.00 0.00 115 LYS A O 8
ATOM 4227 N N . PRO A 1 9 ? 7.642 -5.576 -9.786 1.00 0.00 116 PRO A N 8
ATOM 4228 C CA . PRO A 1 9 ? 8.461 -5.989 -8.637 1.00 0.00 116 PRO A CA 8
ATOM 4229 C C . PRO A 1 9 ? 7.672 -6.819 -7.610 1.00 0.00 116 PRO A C 8
ATOM 4230 O O . PRO A 1 9 ? 7.412 -7.999 -7.848 1.00 0.00 116 PRO A O 8
ATOM 4241 N N . ASP A 1 10 ? 7.293 -6.226 -6.469 1.00 0.00 117 ASP A N 8
ATOM 4242 C CA . ASP A 1 10 ? 6.544 -6.961 -5.443 1.00 0.00 117 ASP A CA 8
ATOM 4243 C C . ASP A 1 10 ? 6.481 -6.165 -4.143 1.00 0.00 117 ASP A C 8
ATOM 4244 O O . ASP A 1 10 ? 6.793 -4.976 -4.124 1.00 0.00 117 ASP A O 8
ATOM 4253 N N . THR A 1 11 ? 6.081 -6.822 -3.057 1.00 0.00 118 THR A N 8
ATOM 4254 C CA . THR A 1 11 ? 5.989 -6.159 -1.758 1.00 0.00 118 THR A CA 8
ATOM 4255 C C . THR A 1 11 ? 6.719 -6.967 -0.687 1.00 0.00 118 THR A C 8
ATOM 4256 O O . THR A 1 11 ? 6.519 -8.176 -0.563 1.00 0.00 118 THR A O 8
ATOM 4267 N N . LYS A 1 12 ? 7.538 -6.284 0.108 1.00 0.00 119 LYS A N 8
ATOM 4268 C CA . LYS A 1 12 ? 8.285 -6.935 1.181 1.00 0.00 119 LYS A CA 8
ATOM 4269 C C . LYS A 1 12 ? 8.133 -6.161 2.490 1.00 0.00 119 LYS A C 8
ATOM 4270 O O . LYS A 1 12 ? 8.270 -4.940 2.518 1.00 0.00 119 LYS A O 8
ATOM 4289 N N . ILE A 1 13 ? 7.938 -6.885 3.586 1.00 0.00 120 ILE A N 8
ATOM 4290 C CA . ILE A 1 13 ? 7.833 -6.261 4.903 1.00 0.00 120 ILE A CA 8
ATOM 4291 C C . ILE A 1 13 ? 9.014 -6.674 5.776 1.00 0.00 120 ILE A C 8
ATOM 4292 O O . ILE A 1 13 ? 9.353 -7.855 5.853 1.00 0.00 120 ILE A O 8
ATOM 4308 N N . ILE A 1 14 ? 9.593 -5.715 6.495 1.00 0.00 121 ILE A N 8
ATOM 4309 C CA . ILE A 1 14 ? 10.710 -6.014 7.387 1.00 0.00 121 ILE A CA 8
ATOM 4310 C C . ILE A 1 14 ? 10.464 -5.427 8.765 1.00 0.00 121 ILE A C 8
ATOM 4311 O O . ILE A 1 14 ? 10.090 -4.262 8.897 1.00 0.00 121 ILE A O 8
ATOM 4327 N N . LYS A 1 15 ? 10.776 -6.201 9.792 1.00 0.00 122 LYS A N 8
ATOM 4328 C CA . LYS A 1 15 ? 10.642 -5.723 11.164 1.00 0.00 122 LYS A CA 8
ATOM 4329 C C . LYS A 1 15 ? 11.950 -5.910 11.927 1.00 0.00 122 LYS A C 8
ATOM 4330 O O . LYS A 1 15 ? 12.562 -6.978 11.881 1.00 0.00 122 LYS A O 8
ATOM 4349 N N . GLU A 1 16 ? 12.333 -4.889 12.687 1.00 0.00 123 GLU A N 8
ATOM 4350 C CA . GLU A 1 16 ? 13.545 -4.952 13.499 1.00 0.00 123 GLU A CA 8
ATOM 4351 C C . GLU A 1 16 ? 13.229 -4.514 14.923 1.00 0.00 123 GLU A C 8
ATOM 4352 O O . GLU A 1 16 ? 12.568 -3.496 15.127 1.00 0.00 123 GLU A O 8
ATOM 4364 N N . GLY A 1 17 ? 13.760 -5.225 15.909 1.00 0.00 124 GLY A N 8
ATOM 4365 C CA . GLY A 1 17 ? 13.540 -4.839 17.295 1.00 0.00 124 GLY A CA 8
ATOM 4366 C C . GLY A 1 17 ? 12.068 -4.823 17.684 1.00 0.00 124 GLY A C 8
ATOM 4367 O O . GLY A 1 17 ? 11.396 -5.853 17.631 1.00 0.00 124 GLY A O 8
ATOM 4371 N N . ARG A 1 18 ? 11.569 -3.652 18.091 1.00 0.00 125 ARG A N 8
ATOM 4372 C CA . ARG A 1 18 ? 10.171 -3.513 18.505 1.00 0.00 125 ARG A CA 8
ATOM 4373 C C . ARG A 1 18 ? 9.402 -2.542 17.604 1.00 0.00 125 ARG A C 8
ATOM 4374 O O . ARG A 1 18 ? 8.353 -2.023 17.987 1.00 0.00 125 ARG A O 8
ATOM 4395 N N . VAL A 1 19 ? 9.924 -2.314 16.407 1.00 0.00 126 VAL A N 8
ATOM 4396 C CA . VAL A 1 19 ? 9.313 -1.435 15.442 1.00 0.00 126 VAL A CA 8
ATOM 4397 C C . VAL A 1 19 ? 9.245 -2.156 14.102 1.00 0.00 126 VAL A C 8
ATOM 4398 O O . VAL A 1 19 ? 10.220 -2.755 13.646 1.00 0.00 126 VAL A O 8
ATOM 4411 N N . HIS A 1 20 ? 8.109 -2.025 13.457 1.00 0.00 127 HIS A N 8
ATOM 4412 C CA . HIS A 1 20 ? 7.886 -2.625 12.146 1.00 0.00 127 HIS A CA 8
ATOM 4413 C C . HIS A 1 20 ? 7.816 -1.552 11.063 1.00 0.00 127 HIS A C 8
ATOM 4414 O O . HIS A 1 20 ? 7.132 -0.544 11.215 1.00 0.00 127 HIS A O 8
ATOM 4428 N N . LEU A 1 21 ? 8.455 -1.827 9.933 1.00 0.00 128 LEU A N 8
ATOM 4429 C CA . LEU A 1 21 ? 8.439 -0.942 8.795 1.00 0.00 128 LEU A CA 8
ATOM 4430 C C . LEU A 1 21 ? 8.038 -1.748 7.570 1.00 0.00 128 LEU A C 8
ATOM 4431 O O . LEU A 1 21 ? 8.551 -2.841 7.327 1.00 0.00 128 LEU A O 8
ATOM 4447 N N . LEU A 1 22 ? 7.182 -1.161 6.767 1.00 0.00 129 LEU A N 8
ATOM 4448 C CA . LEU A 1 22 ? 6.737 -1.777 5.546 1.00 0.00 129 LEU A CA 8
ATOM 4449 C C . LEU A 1 22 ? 7.321 -1.030 4.364 1.00 0.00 129 LEU A C 8
ATOM 4450 O O . LEU A 1 22 ? 7.286 0.198 4.297 1.00 0.00 129 LEU A O 8
ATOM 4466 N N . LYS A 1 23 ? 7.787 -1.793 3.417 1.00 0.00 130 LYS A N 8
ATOM 4467 C CA . LYS A 1 23 ? 8.350 -1.274 2.198 1.00 0.00 130 LYS A CA 8
ATOM 4468 C C . LYS A 1 23 ? 7.711 -1.985 1.019 1.00 0.00 130 LYS A C 8
ATOM 4469 O O . LYS A 1 23 ? 7.592 -3.209 1.001 1.00 0.00 130 LYS A O 8
ATOM 4488 N N . CYS A 1 24 ? 7.393 -1.223 0.005 1.00 0.00 131 CYS A N 8
ATOM 4489 C CA . CYS A 1 24 ? 6.842 -1.763 -1.209 1.00 0.00 131 CYS A CA 8
ATOM 4490 C C . CYS A 1 24 ? 7.763 -1.362 -2.334 1.00 0.00 131 CYS A C 8
ATOM 4491 O O . CYS A 1 24 ? 8.162 -0.189 -2.433 1.00 0.00 131 CYS A O 8
ATOM 4498 N N . MET A 1 25 ? 8.058 -2.312 -3.205 1.00 0.00 132 MET A N 8
ATOM 4499 C CA . MET A 1 25 ? 8.917 -2.045 -4.332 1.00 0.00 132 MET A CA 8
ATOM 4500 C C . MET A 1 25 ? 8.126 -2.064 -5.619 1.00 0.00 132 MET A C 8
ATOM 4501 O O . MET A 1 25 ? 7.370 -3.001 -5.898 1.00 0.00 132 MET A O 8
ATOM 4515 N N . ALA A 1 26 ? 8.353 -1.013 -6.392 1.00 0.00 133 ALA A N 8
ATOM 4516 C CA . ALA A 1 26 ? 7.720 -0.790 -7.698 1.00 0.00 133 ALA A CA 8
ATOM 4517 C C . ALA A 1 26 ? 7.075 0.582 -7.691 1.00 0.00 133 ALA A C 8
ATOM 4518 O O . ALA A 1 26 ? 7.121 1.323 -8.672 1.00 0.00 133 ALA A O 8
ATOM 4525 N N . CYS A 1 27 ? 6.493 0.909 -6.547 1.00 0.00 134 CYS A N 8
ATOM 4526 C CA . CYS A 1 27 ? 5.846 2.188 -6.337 1.00 0.00 134 CYS A CA 8
ATOM 4527 C C . CYS A 1 27 ? 6.694 3.049 -5.402 1.00 0.00 134 CYS A C 8
ATOM 4528 O O . CYS A 1 27 ? 6.472 4.255 -5.279 1.00 0.00 134 CYS A O 8
ATOM 4535 N N . GLY A 1 28 ? 7.663 2.414 -4.737 1.00 0.00 135 GLY A N 8
ATOM 4536 C CA . GLY A 1 28 ? 8.522 3.126 -3.813 1.00 0.00 135 GLY A CA 8
ATOM 4537 C C . GLY A 1 28 ? 7.733 3.759 -2.692 1.00 0.00 135 GLY A C 8
ATOM 4538 O O . GLY A 1 28 ? 7.628 4.983 -2.614 1.00 0.00 135 GLY A O 8
ATOM 4542 N N . ALA A 1 29 ? 7.155 2.927 -1.830 1.00 0.00 136 ALA A N 8
ATOM 4543 C CA . ALA A 1 29 ? 6.346 3.444 -0.725 1.00 0.00 136 ALA A CA 8
ATOM 4544 C C . ALA A 1 29 ? 6.859 2.951 0.623 1.00 0.00 136 ALA A C 8
ATOM 4545 O O . ALA A 1 29 ? 7.124 1.763 0.798 1.00 0.00 136 ALA A O 8
ATOM 4552 N N . ILE A 1 30 ? 6.902 3.846 1.606 1.00 0.00 137 ILE A N 8
ATOM 4553 C CA . ILE A 1 30 ? 7.316 3.468 2.951 1.00 0.00 137 ILE A CA 8
ATOM 4554 C C . ILE A 1 30 ? 6.266 3.888 3.976 1.00 0.00 137 ILE A C 8
ATOM 4555 O O . ILE A 1 30 ? 5.787 5.023 3.964 1.00 0.00 137 ILE A O 8
ATOM 4571 N N . ARG A 1 31 ? 5.967 2.987 4.906 1.00 0.00 138 ARG A N 8
ATOM 4572 C CA . ARG A 1 31 ? 5.009 3.261 5.968 1.00 0.00 138 ARG A CA 8
ATOM 4573 C C . ARG A 1 31 ? 5.602 2.891 7.331 1.00 0.00 138 ARG A C 8
ATOM 4574 O O . ARG A 1 31 ? 6.176 1.810 7.497 1.00 0.00 138 ARG A O 8
ATOM 4595 N N . PRO A 1 32 ? 5.402 3.756 8.346 1.00 0.00 139 PRO A N 8
ATOM 4596 C CA . PRO A 1 32 ? 5.869 3.522 9.703 1.00 0.00 139 PRO A CA 8
ATOM 4597 C C . PRO A 1 32 ? 4.795 2.894 10.590 1.00 0.00 139 PRO A C 8
ATOM 4598 O O . PRO A 1 32 ? 3.682 3.411 10.691 1.00 0.00 139 PRO A O 8
ATOM 4609 N N . ILE A 1 33 ? 5.135 1.782 11.232 1.00 0.00 140 ILE A N 8
ATOM 4610 C CA . ILE A 1 33 ? 4.199 1.090 12.110 1.00 0.00 140 ILE A CA 8
ATOM 4611 C C . ILE A 1 33 ? 4.847 0.768 13.454 1.00 0.00 140 ILE A C 8
ATOM 4612 O O . ILE A 1 33 ? 5.995 0.328 13.512 1.00 0.00 140 ILE A O 8
ATOM 4628 N N . ARG A 1 34 ? 4.102 0.992 14.533 1.00 0.00 141 ARG A N 8
ATOM 4629 C CA . ARG A 1 34 ? 4.603 0.728 15.877 1.00 0.00 141 ARG A CA 8
ATOM 4630 C C . ARG A 1 34 ? 5.830 1.583 16.179 1.00 0.00 141 ARG A C 8
ATOM 4631 O O . ARG A 1 34 ? 6.887 1.406 15.573 1.00 0.00 141 ARG A O 8
ATOM 4652 N N . MET A 1 35 ? 5.682 2.510 17.119 1.00 0.00 142 MET A N 8
ATOM 4653 C CA . MET A 1 35 ? 6.778 3.394 17.501 1.00 0.00 142 MET A CA 8
ATOM 4654 C C . MET A 1 35 ? 6.784 3.632 19.008 1.00 0.00 142 MET A C 8
ATOM 4655 O O . MET A 1 35 ? 7.127 4.720 19.473 1.00 0.00 142 MET A O 8
ATOM 4669 N N . ILE A 1 36 ? 6.402 2.609 19.766 1.00 0.00 143 ILE A N 8
ATOM 4670 C CA . ILE A 1 36 ? 6.364 2.708 21.219 1.00 0.00 143 ILE A CA 8
ATOM 4671 C C . ILE A 1 36 ? 7.138 1.567 21.869 1.00 0.00 143 ILE A C 8
ATOM 4672 O O . ILE A 1 36 ? 7.100 1.100 21.000 1.00 0.00 143 ILE A O 8
ATOM 4690 N N . VAL A 1 1 ? -5.225 -0.779 -4.763 1.00 0.00 108 VAL A N 9
ATOM 4691 C CA . VAL A 1 1 ? -4.888 -1.441 -3.516 1.00 0.00 108 VAL A CA 9
ATOM 4692 C C . VAL A 1 1 ? -3.378 -1.658 -3.376 1.00 0.00 108 VAL A C 9
ATOM 4693 O O . VAL A 1 1 ? -2.759 -1.174 -2.427 1.00 0.00 108 VAL A O 9
ATOM 4706 N N . ILE A 1 2 ? -2.793 -2.394 -4.315 1.00 0.00 109 ILE A N 9
ATOM 4707 C CA . ILE A 1 2 ? -1.360 -2.680 -4.284 1.00 0.00 109 ILE A CA 9
ATOM 4708 C C . ILE A 1 2 ? -0.535 -1.418 -4.148 1.00 0.00 109 ILE A C 9
ATOM 4709 O O . ILE A 1 2 ? 0.368 -1.319 -3.317 1.00 0.00 109 ILE A O 9
ATOM 4725 N N . CYS A 1 3 ? -0.862 -0.477 -4.982 1.00 0.00 110 CYS A N 9
ATOM 4726 C CA . CYS A 1 3 ? -0.182 0.814 -5.020 1.00 0.00 110 CYS A CA 9
ATOM 4727 C C . CYS A 1 3 ? -0.904 1.773 -5.965 1.00 0.00 110 CYS A C 9
ATOM 4728 O O . CYS A 1 3 ? -2.005 1.484 -6.434 1.00 0.00 110 CYS A O 9
ATOM 4735 N N . ARG A 1 4 ? -0.276 2.910 -6.249 1.00 0.00 111 ARG A N 9
ATOM 4736 C CA . ARG A 1 4 ? -0.859 3.901 -7.147 1.00 0.00 111 ARG A CA 9
ATOM 4737 C C . ARG A 1 4 ? -0.597 3.524 -8.604 1.00 0.00 111 ARG A C 9
ATOM 4738 O O . ARG A 1 4 ? -1.514 3.149 -9.333 1.00 0.00 111 ARG A O 9
ATOM 4759 N N . GLU A 1 5 ? 0.664 3.620 -9.014 1.00 0.00 112 GLU A N 9
ATOM 4760 C CA . GLU A 1 5 ? 1.057 3.283 -10.379 1.00 0.00 112 GLU A CA 9
ATOM 4761 C C . GLU A 1 5 ? 2.171 2.239 -10.369 1.00 0.00 112 GLU A C 9
ATOM 4762 O O . GLU A 1 5 ? 3.176 2.376 -11.067 1.00 0.00 112 GLU A O 9
ATOM 4774 N N . CYS A 1 6 ? 1.984 1.204 -9.558 1.00 0.00 113 CYS A N 9
ATOM 4775 C CA . CYS A 1 6 ? 2.957 0.133 -9.426 1.00 0.00 113 CYS A CA 9
ATOM 4776 C C . CYS A 1 6 ? 2.547 -1.080 -10.263 1.00 0.00 113 CYS A C 9
ATOM 4777 O O . CYS A 1 6 ? 2.052 -2.075 -9.733 1.00 0.00 113 CYS A O 9
ATOM 4784 N N . GLY A 1 7 ? 2.747 -0.986 -11.577 1.00 0.00 114 GLY A N 9
ATOM 4785 C CA . GLY A 1 7 ? 2.385 -2.077 -12.470 1.00 0.00 114 GLY A CA 9
ATOM 4786 C C . GLY A 1 7 ? 2.881 -3.428 -11.984 1.00 0.00 114 GLY A C 9
ATOM 4787 O O . GLY A 1 7 ? 2.154 -4.156 -11.307 1.00 0.00 114 GLY A O 9
ATOM 4791 N N . LYS A 1 8 ? 4.121 -3.759 -12.329 1.00 0.00 115 LYS A N 9
ATOM 4792 C CA . LYS A 1 8 ? 4.722 -5.026 -11.920 1.00 0.00 115 LYS A CA 9
ATOM 4793 C C . LYS A 1 8 ? 5.945 -4.771 -11.045 1.00 0.00 115 LYS A C 9
ATOM 4794 O O . LYS A 1 8 ? 7.077 -4.777 -11.527 1.00 0.00 115 LYS A O 9
ATOM 4813 N N . PRO A 1 9 ? 5.727 -4.521 -9.744 1.00 0.00 116 PRO A N 9
ATOM 4814 C CA . PRO A 1 9 ? 6.774 -4.237 -8.789 1.00 0.00 116 PRO A CA 9
ATOM 4815 C C . PRO A 1 9 ? 7.060 -5.429 -7.880 1.00 0.00 116 PRO A C 9
ATOM 4816 O O . PRO A 1 9 ? 6.869 -6.581 -8.270 1.00 0.00 116 PRO A O 9
ATOM 4827 N N . ASP A 1 10 ? 7.501 -5.142 -6.663 1.00 0.00 117 ASP A N 9
ATOM 4828 C CA . ASP A 1 10 ? 7.797 -6.185 -5.685 1.00 0.00 117 ASP A CA 9
ATOM 4829 C C . ASP A 1 10 ? 7.528 -5.667 -4.281 1.00 0.00 117 ASP A C 9
ATOM 4830 O O . ASP A 1 10 ? 7.560 -4.457 -4.050 1.00 0.00 117 ASP A O 9
ATOM 4839 N N . THR A 1 11 ? 7.266 -6.564 -3.336 1.00 0.00 118 THR A N 9
ATOM 4840 C CA . THR A 1 11 ? 7.001 -6.137 -1.968 1.00 0.00 118 THR A CA 9
ATOM 4841 C C . THR A 1 11 ? 7.931 -6.830 -0.979 1.00 0.00 118 THR A C 9
ATOM 4842 O O . THR A 1 11 ? 8.082 -8.051 -0.994 1.00 0.00 118 THR A O 9
ATOM 4853 N N . LYS A 1 12 ? 8.523 -6.034 -0.093 1.00 0.00 119 LYS A N 9
ATOM 4854 C CA . LYS A 1 12 ? 9.428 -6.547 0.929 1.00 0.00 119 LYS A CA 9
ATOM 4855 C C . LYS A 1 12 ? 9.068 -5.941 2.282 1.00 0.00 119 LYS A C 9
ATOM 4856 O O . LYS A 1 12 ? 8.860 -4.732 2.391 1.00 0.00 119 LYS A O 9
ATOM 4875 N N . ILE A 1 13 ? 9.073 -6.760 3.327 1.00 0.00 120 ILE A N 9
ATOM 4876 C CA . ILE A 1 13 ? 8.788 -6.266 4.669 1.00 0.00 120 ILE A CA 9
ATOM 4877 C C . ILE A 1 13 ? 9.873 -6.706 5.645 1.00 0.00 120 ILE A C 9
ATOM 4878 O O . ILE A 1 13 ? 10.256 -7.875 5.677 1.00 0.00 120 ILE A O 9
ATOM 4894 N N . ILE A 1 14 ? 10.308 -5.782 6.498 1.00 0.00 121 ILE A N 9
ATOM 4895 C CA . ILE A 1 14 ? 11.314 -6.092 7.508 1.00 0.00 121 ILE A CA 9
ATOM 4896 C C . ILE A 1 14 ? 10.855 -5.609 8.875 1.00 0.00 121 ILE A C 9
ATOM 4897 O O . ILE A 1 14 ? 10.399 -4.475 9.022 1.00 0.00 121 ILE A O 9
ATOM 4913 N N . LYS A 1 15 ? 11.062 -6.435 9.887 1.00 0.00 122 LYS A N 9
ATOM 4914 C CA . LYS A 1 15 ? 10.710 -6.058 11.252 1.00 0.00 122 LYS A CA 9
ATOM 4915 C C . LYS A 1 15 ? 11.893 -6.268 12.190 1.00 0.00 122 LYS A C 9
ATOM 4916 O O . LYS A 1 15 ? 12.538 -7.317 12.167 1.00 0.00 122 LYS A O 9
ATOM 4935 N N . GLU A 1 16 ? 12.124 -5.298 13.068 1.00 0.00 123 GLU A N 9
ATOM 4936 C CA . GLU A 1 16 ? 13.201 -5.397 14.051 1.00 0.00 123 GLU A CA 9
ATOM 4937 C C . GLU A 1 16 ? 12.652 -5.072 15.432 1.00 0.00 123 GLU A C 9
ATOM 4938 O O . GLU A 1 16 ? 11.932 -4.084 15.591 1.00 0.00 123 GLU A O 9
ATOM 4950 N N . GLY A 1 17 ? 13.029 -5.838 16.443 1.00 0.00 124 GLY A N 9
ATOM 4951 C CA . GLY A 1 17 ? 12.560 -5.550 17.791 1.00 0.00 124 GLY A CA 9
ATOM 4952 C C . GLY A 1 17 ? 11.041 -5.594 17.911 1.00 0.00 124 GLY A C 9
ATOM 4953 O O . GLY A 1 17 ? 10.456 -6.672 18.021 1.00 0.00 124 GLY A O 9
ATOM 4957 N N . ARG A 1 18 ? 10.397 -4.420 17.902 1.00 0.00 125 ARG A N 9
ATOM 4958 C CA . ARG A 1 18 ? 8.937 -4.343 18.023 1.00 0.00 125 ARG A CA 9
ATOM 4959 C C . ARG A 1 18 ? 8.345 -3.272 17.102 1.00 0.00 125 ARG A C 9
ATOM 4960 O O . ARG A 1 18 ? 7.332 -2.650 17.422 1.00 0.00 125 ARG A O 9
ATOM 4981 N N . VAL A 1 19 ? 8.989 -3.070 15.962 1.00 0.00 126 VAL A N 9
ATOM 4982 C CA . VAL A 1 19 ? 8.571 -2.101 14.978 1.00 0.00 126 VAL A CA 9
ATOM 4983 C C . VAL A 1 19 ? 8.592 -2.760 13.605 1.00 0.00 126 VAL A C 9
ATOM 4984 O O . VAL A 1 19 ? 9.552 -3.434 13.229 1.00 0.00 126 VAL A O 9
ATOM 4997 N N . HIS A 1 20 ? 7.553 -2.493 12.847 1.00 0.00 127 HIS A N 9
ATOM 4998 C CA . HIS A 1 20 ? 7.426 -3.015 11.489 1.00 0.00 127 HIS A CA 9
ATOM 4999 C C . HIS A 1 20 ? 7.584 -1.895 10.462 1.00 0.00 127 HIS A C 9
ATOM 5000 O O . HIS A 1 20 ? 6.989 -0.831 10.590 1.00 0.00 127 HIS A O 9
ATOM 5014 N N . LEU A 1 21 ? 8.320 -2.188 9.397 1.00 0.00 128 LEU A N 9
ATOM 5015 C CA . LEU A 1 21 ? 8.525 -1.263 8.310 1.00 0.00 128 LEU A CA 9
ATOM 5016 C C . LEU A 1 21 ? 8.197 -1.973 7.008 1.00 0.00 128 LEU A C 9
ATOM 5017 O O . LEU A 1 21 ? 8.627 -3.104 6.776 1.00 0.00 128 LEU A O 9
ATOM 5033 N N . LEU A 1 22 ? 7.504 -1.275 6.137 1.00 0.00 129 LEU A N 9
ATOM 5034 C CA . LEU A 1 22 ? 7.155 -1.806 4.842 1.00 0.00 129 LEU A CA 9
ATOM 5035 C C . LEU A 1 22 ? 7.849 -1.006 3.758 1.00 0.00 129 LEU A C 9
ATOM 5036 O O . LEU A 1 22 ? 7.839 0.225 3.760 1.00 0.00 129 LEU A O 9
ATOM 5052 N N . LYS A 1 23 ? 8.383 -1.722 2.805 1.00 0.00 130 LYS A N 9
ATOM 5053 C CA . LYS A 1 23 ? 9.056 -1.140 1.670 1.00 0.00 130 LYS A CA 9
ATOM 5054 C C . LYS A 1 23 ? 8.520 -1.763 0.393 1.00 0.00 130 LYS A C 9
ATOM 5055 O O . LYS A 1 23 ? 8.391 -2.982 0.283 1.00 0.00 130 LYS A O 9
ATOM 5074 N N . CYS A 1 24 ? 8.304 -0.926 -0.594 1.00 0.00 131 CYS A N 9
ATOM 5075 C CA . CYS A 1 24 ? 7.861 -1.365 -1.895 1.00 0.00 131 CYS A CA 9
ATOM 5076 C C . CYS A 1 24 ? 8.873 -0.886 -2.908 1.00 0.00 131 CYS A C 9
ATOM 5077 O O . CYS A 1 24 ? 9.285 0.285 -2.883 1.00 0.00 131 CYS A O 9
ATOM 5084 N N . MET A 1 25 ? 9.223 -1.763 -3.834 1.00 0.00 132 MET A N 9
ATOM 5085 C CA . MET A 1 25 ? 10.164 -1.410 -4.867 1.00 0.00 132 MET A CA 9
ATOM 5086 C C . MET A 1 25 ? 9.463 -1.282 -6.202 1.00 0.00 132 MET A C 9
ATOM 5087 O O . MET A 1 25 ? 8.708 -2.160 -6.629 1.00 0.00 132 MET A O 9
ATOM 5101 N N . ALA A 1 26 ? 9.770 -0.163 -6.844 1.00 0.00 133 ALA A N 9
ATOM 5102 C CA . ALA A 1 26 ? 9.238 0.214 -8.158 1.00 0.00 133 ALA A CA 9
ATOM 5103 C C . ALA A 1 26 ? 8.731 1.641 -8.079 1.00 0.00 133 ALA A C 9
ATOM 5104 O O . ALA A 1 26 ? 8.944 2.451 -8.980 1.00 0.00 133 ALA A O 9
ATOM 5111 N N . CYS A 1 27 ? 8.085 1.937 -6.960 1.00 0.00 134 CYS A N 9
ATOM 5112 C CA . CYS A 1 27 ? 7.560 3.263 -6.691 1.00 0.00 134 CYS A CA 9
ATOM 5113 C C . CYS A 1 27 ? 8.381 3.928 -5.587 1.00 0.00 134 CYS A C 9
ATOM 5114 O O . CYS A 1 27 ? 8.232 5.120 -5.320 1.00 0.00 134 CYS A O 9
ATOM 5121 N N . GLY A 1 28 ? 9.246 3.138 -4.943 1.00 0.00 135 GLY A N 9
ATOM 5122 C CA . GLY A 1 28 ? 10.074 3.656 -3.873 1.00 0.00 135 GLY A CA 9
ATOM 5123 C C . GLY A 1 28 ? 9.244 4.243 -2.757 1.00 0.00 135 GLY A C 9
ATOM 5124 O O . GLY A 1 28 ? 9.276 5.451 -2.523 1.00 0.00 135 GLY A O 9
ATOM 5128 N N . ALA A 1 29 ? 8.480 3.395 -2.073 1.00 0.00 136 ALA A N 9
ATOM 5129 C CA . ALA A 1 29 ? 7.626 3.875 -0.988 1.00 0.00 136 ALA A CA 9
ATOM 5130 C C . ALA A 1 29 ? 7.991 3.224 0.339 1.00 0.00 136 ALA A C 9
ATOM 5131 O O . ALA A 1 29 ? 8.154 2.008 0.421 1.00 0.00 136 ALA A O 9
ATOM 5138 N N . ILE A 1 30 ? 8.028 4.026 1.399 1.00 0.00 137 ILE A N 9
ATOM 5139 C CA . ILE A 1 30 ? 8.312 3.508 2.731 1.00 0.00 137 ILE A CA 9
ATOM 5140 C C . ILE A 1 30 ? 7.247 3.973 3.721 1.00 0.00 137 ILE A C 9
ATOM 5141 O O . ILE A 1 30 ? 6.897 5.152 3.765 1.00 0.00 137 ILE A O 9
ATOM 5157 N N . ARG A 1 31 ? 6.794 3.054 4.566 1.00 0.00 138 ARG A N 9
ATOM 5158 C CA . ARG A 1 31 ? 5.806 3.373 5.586 1.00 0.00 138 ARG A CA 9
ATOM 5159 C C . ARG A 1 31 ? 6.264 2.861 6.954 1.00 0.00 138 ARG A C 9
ATOM 5160 O O . ARG A 1 31 ? 6.701 1.712 7.085 1.00 0.00 138 ARG A O 9
ATOM 5181 N N . PRO A 1 32 ? 6.100 3.689 8.006 1.00 0.00 139 PRO A N 9
ATOM 5182 C CA . PRO A 1 32 ? 6.448 3.339 9.373 1.00 0.00 139 PRO A CA 9
ATOM 5183 C C . PRO A 1 32 ? 5.239 2.878 10.182 1.00 0.00 139 PRO A C 9
ATOM 5184 O O . PRO A 1 32 ? 4.195 3.529 10.179 1.00 0.00 139 PRO A O 9
ATOM 5195 N N . ILE A 1 33 ? 5.387 1.758 10.879 1.00 0.00 140 ILE A N 9
ATOM 5196 C CA . ILE A 1 33 ? 4.308 1.218 11.697 1.00 0.00 140 ILE A CA 9
ATOM 5197 C C . ILE A 1 33 ? 4.820 0.817 13.076 1.00 0.00 140 ILE A C 9
ATOM 5198 O O . ILE A 1 33 ? 5.286 -0.307 13.274 1.00 0.00 140 ILE A O 9
ATOM 5214 N N . ARG A 1 34 ? 4.736 1.744 14.025 1.00 0.00 141 ARG A N 9
ATOM 5215 C CA . ARG A 1 34 ? 5.195 1.488 15.384 1.00 0.00 141 ARG A CA 9
ATOM 5216 C C . ARG A 1 34 ? 4.214 0.592 16.134 1.00 0.00 141 ARG A C 9
ATOM 5217 O O . ARG A 1 34 ? 4.490 -0.584 16.374 1.00 0.00 141 ARG A O 9
ATOM 5238 N N . MET A 1 35 ? 3.067 1.154 16.500 1.00 0.00 142 MET A N 9
ATOM 5239 C CA . MET A 1 35 ? 2.045 0.405 17.221 1.00 0.00 142 MET A CA 9
ATOM 5240 C C . MET A 1 35 ? 1.375 -0.617 16.308 1.00 0.00 142 MET A C 9
ATOM 5241 O O . MET A 1 35 ? 1.492 -0.543 15.085 1.00 0.00 142 MET A O 9
ATOM 5255 N N . ILE A 1 36 ? 0.673 -1.572 16.912 1.00 0.00 143 ILE A N 9
ATOM 5256 C CA . ILE A 1 36 ? -0.017 -2.609 16.155 1.00 0.00 143 ILE A CA 9
ATOM 5257 C C . ILE A 1 36 ? -1.502 -2.641 16.499 1.00 0.00 143 ILE A C 9
ATOM 5258 O O . ILE A 1 36 ? -1.110 -2.000 16.000 1.00 0.00 143 ILE A O 9
ATOM 5276 N N . VAL A 1 1 ? 1.137 5.548 -8.052 1.00 0.00 108 VAL A N 10
ATOM 5277 C CA . VAL A 1 1 ? 0.512 6.236 -6.937 1.00 0.00 108 VAL A CA 10
ATOM 5278 C C . VAL A 1 1 ? 0.009 5.259 -5.870 1.00 0.00 108 VAL A C 10
ATOM 5279 O O . VAL A 1 1 ? 0.419 5.329 -4.711 1.00 0.00 108 VAL A O 10
ATOM 5292 N N . ILE A 1 2 ? -0.889 4.361 -6.266 1.00 0.00 109 ILE A N 10
ATOM 5293 C CA . ILE A 1 2 ? -1.459 3.386 -5.340 1.00 0.00 109 ILE A CA 10
ATOM 5294 C C . ILE A 1 2 ? -0.388 2.602 -4.609 1.00 0.00 109 ILE A C 10
ATOM 5295 O O . ILE A 1 2 ? -0.403 2.469 -3.386 1.00 0.00 109 ILE A O 10
ATOM 5311 N N . CYS A 1 3 ? 0.530 2.098 -5.382 1.00 0.00 110 CYS 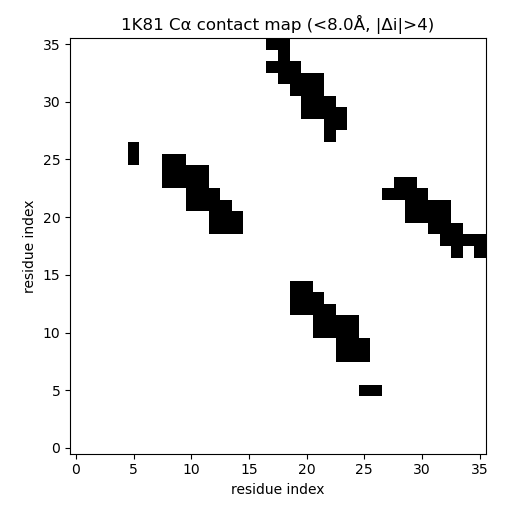A N 10
ATOM 5312 C CA . CYS A 1 3 ? 1.652 1.311 -4.871 1.00 0.00 110 CYS A CA 10
ATOM 5313 C C . CYS A 1 3 ? 1.175 0.182 -3.955 1.00 0.00 110 CYS A C 10
ATOM 5314 O O . CYS A 1 3 ? 1.921 -0.291 -3.097 1.00 0.00 110 CYS A O 10
ATOM 5321 N N . ARG A 1 4 ? -0.067 -0.255 -4.143 1.00 0.00 111 ARG A N 10
ATOM 5322 C CA . ARG A 1 4 ? -0.622 -1.335 -3.333 1.00 0.00 111 ARG A CA 10
ATOM 5323 C C . ARG A 1 4 ? -0.646 -2.636 -4.123 1.00 0.00 111 ARG A C 10
ATOM 5324 O O . ARG A 1 4 ? -0.075 -3.642 -3.701 1.00 0.00 111 ARG A O 10
ATOM 5345 N N . GLU A 1 5 ? -1.304 -2.608 -5.276 1.00 0.00 112 GLU A N 10
ATOM 5346 C CA . GLU A 1 5 ? -1.395 -3.782 -6.133 1.00 0.00 112 GLU A CA 10
ATOM 5347 C C . GLU A 1 5 ? -0.258 -3.806 -7.153 1.00 0.00 112 GLU A C 10
ATOM 5348 O O . GLU A 1 5 ? -0.252 -4.629 -8.067 1.00 0.00 112 GLU A O 10
ATOM 5360 N N . CYS A 1 6 ? 0.705 -2.898 -6.993 1.00 0.00 113 CYS A N 10
ATOM 5361 C CA . CYS A 1 6 ? 1.842 -2.822 -7.904 1.00 0.00 113 CYS A CA 10
ATOM 5362 C C . CYS A 1 6 ? 2.566 -4.163 -7.983 1.00 0.00 113 CYS A C 10
ATOM 5363 O O . CYS A 1 6 ? 3.466 -4.442 -7.192 1.00 0.00 113 CYS A O 10
ATOM 5370 N N . GLY A 1 7 ? 2.163 -4.990 -8.945 1.00 0.00 114 GLY A N 10
ATOM 5371 C CA . GLY A 1 7 ? 2.782 -6.294 -9.116 1.00 0.00 114 GLY A CA 10
ATOM 5372 C C . GLY A 1 7 ? 3.914 -6.270 -10.125 1.00 0.00 114 GLY A C 10
ATOM 5373 O O . GLY A 1 7 ? 4.816 -7.107 -10.078 1.00 0.00 114 GLY A O 10
ATOM 5377 N N . LYS A 1 8 ? 3.868 -5.303 -11.037 1.00 0.00 115 LYS A N 10
ATOM 5378 C CA . LYS A 1 8 ? 4.897 -5.160 -12.062 1.00 0.00 115 LYS A CA 10
ATOM 5379 C C . LYS A 1 8 ? 6.292 -5.033 -11.444 1.00 0.00 115 LYS A C 10
ATOM 5380 O O . LYS A 1 8 ? 7.263 -5.567 -11.981 1.00 0.00 115 LYS A O 10
ATOM 5399 N N . PRO A 1 9 ? 6.419 -4.322 -10.305 1.00 0.00 116 PRO A N 10
ATOM 5400 C CA . PRO A 1 9 ? 7.693 -4.132 -9.629 1.00 0.00 116 PRO A CA 10
ATOM 5401 C C . PRO A 1 9 ? 7.926 -5.197 -8.557 1.00 0.00 116 PRO A C 10
ATOM 5402 O O . PRO A 1 9 ? 7.632 -6.370 -8.783 1.00 0.00 116 PRO A O 10
ATOM 5413 N N . ASP A 1 10 ? 8.447 -4.806 -7.391 1.00 0.00 117 ASP A N 10
ATOM 5414 C CA . ASP A 1 10 ? 8.688 -5.783 -6.330 1.00 0.00 117 ASP A CA 10
ATOM 5415 C C . ASP A 1 10 ? 8.317 -5.218 -4.966 1.00 0.00 117 ASP A C 10
ATOM 5416 O O . ASP A 1 10 ? 8.413 -4.011 -4.747 1.00 0.00 117 ASP A O 10
ATOM 5425 N N . THR A 1 11 ? 7.907 -6.083 -4.044 1.00 0.00 118 THR A N 10
ATOM 5426 C CA . THR A 1 11 ? 7.545 -5.632 -2.704 1.00 0.00 118 THR A CA 10
ATOM 5427 C C . THR A 1 11 ? 8.275 -6.449 -1.643 1.00 0.00 118 THR A C 10
ATOM 5428 O O . THR A 1 11 ? 8.280 -7.680 -1.679 1.00 0.00 118 THR A O 10
ATOM 5439 N N . LYS A 1 12 ? 8.866 -5.749 -0.681 1.00 0.00 119 LYS A N 10
ATOM 5440 C CA . LYS A 1 12 ? 9.596 -6.395 0.406 1.00 0.00 119 LYS A CA 10
ATOM 5441 C C . LYS A 1 12 ? 9.192 -5.787 1.748 1.00 0.00 119 LYS A C 10
ATOM 5442 O O . LYS A 1 12 ? 9.130 -4.565 1.889 1.00 0.00 119 LYS A O 10
ATOM 5461 N N . ILE A 1 13 ? 9.005 -6.633 2.756 1.00 0.00 120 ILE A N 10
ATOM 5462 C CA . ILE A 1 13 ? 8.672 -6.148 4.092 1.00 0.00 120 ILE A CA 10
ATOM 5463 C C . ILE A 1 13 ? 9.735 -6.588 5.097 1.00 0.00 120 ILE A C 10
ATOM 5464 O O . ILE A 1 13 ? 10.129 -7.753 5.131 1.00 0.00 120 ILE A O 10
ATOM 5480 N N . ILE A 1 14 ? 10.139 -5.665 5.965 1.00 0.00 121 ILE A N 10
ATOM 5481 C CA . ILE A 1 14 ? 11.123 -5.964 7.001 1.00 0.00 121 ILE A CA 10
ATOM 5482 C C . ILE A 1 14 ? 10.626 -5.486 8.362 1.00 0.00 121 ILE A C 10
ATOM 5483 O O . ILE A 1 14 ? 10.154 -4.357 8.493 1.00 0.00 121 ILE A O 10
ATOM 5499 N N . LYS A 1 15 ? 10.817 -6.304 9.392 1.00 0.00 122 LYS A N 10
ATOM 5500 C CA . LYS A 1 15 ? 10.429 -5.910 10.743 1.00 0.00 122 LYS A CA 10
ATOM 5501 C C . LYS A 1 15 ? 11.605 -6.056 11.704 1.00 0.00 122 LYS A C 10
ATOM 5502 O O . LYS A 1 15 ? 12.287 -7.081 11.716 1.00 0.00 122 LYS A O 10
ATOM 5521 N N . GLU A 1 16 ? 11.789 -5.055 12.559 1.00 0.00 123 GLU A N 10
ATOM 5522 C CA . GLU A 1 16 ? 12.855 -5.087 13.558 1.00 0.00 123 GLU A CA 10
ATOM 5523 C C . GLU A 1 16 ? 12.284 -4.738 14.925 1.00 0.00 123 GLU A C 10
ATOM 5524 O O . GLU A 1 16 ? 11.533 -3.771 15.054 1.00 0.00 123 GLU A O 10
ATOM 5536 N N . GLY A 1 17 ? 12.689 -5.461 15.959 1.00 0.00 124 GLY A N 10
ATOM 5537 C CA . GLY A 1 17 ? 12.216 -5.151 17.301 1.00 0.00 124 GLY A CA 10
ATOM 5538 C C . GLY A 1 17 ? 10.699 -5.206 17.431 1.00 0.00 124 GLY A C 10
ATOM 5539 O O . GLY A 1 17 ? 10.103 -6.278 17.331 1.00 0.00 124 GLY A O 10
ATOM 5543 N N . ARG A 1 18 ? 10.073 -4.050 17.675 1.00 0.00 125 ARG A N 10
ATOM 5544 C CA . ARG A 1 18 ? 8.617 -3.981 17.839 1.00 0.00 125 ARG A CA 10
ATOM 5545 C C . ARG A 1 18 ? 7.974 -2.990 16.863 1.00 0.00 125 ARG A C 10
ATOM 5546 O O . ARG A 1 18 ? 6.860 -2.516 17.090 1.00 0.00 125 ARG A O 10
ATOM 5567 N N . VAL A 1 19 ? 8.676 -2.693 15.779 1.00 0.00 126 VAL A N 10
ATOM 5568 C CA . VAL A 1 19 ? 8.200 -1.788 14.762 1.00 0.00 126 VAL A CA 10
ATOM 5569 C C . VAL A 1 19 ? 8.376 -2.451 13.402 1.00 0.00 126 VAL A C 10
ATOM 5570 O O . VAL A 1 19 ? 9.431 -3.004 13.089 1.00 0.00 126 VAL A O 10
ATOM 5583 N N . HIS A 1 20 ? 7.358 -2.319 12.584 1.00 0.00 127 HIS A N 10
ATOM 5584 C CA . HIS A 1 20 ? 7.372 -2.868 11.231 1.00 0.00 127 HIS A CA 10
ATOM 5585 C C . HIS A 1 20 ? 7.456 -1.751 10.194 1.00 0.00 127 HIS A C 10
ATOM 5586 O O . HIS A 1 20 ? 6.732 -0.762 10.269 1.00 0.00 127 HIS A O 10
ATOM 5600 N N . LEU A 1 21 ? 8.282 -1.966 9.180 1.00 0.00 128 LEU A N 10
ATOM 5601 C CA . LEU A 1 21 ? 8.437 -1.032 8.091 1.00 0.00 128 LEU A CA 10
ATOM 5602 C C . LEU A 1 21 ? 8.283 -1.790 6.783 1.00 0.00 128 LEU A C 10
ATOM 5603 O O . LEU A 1 21 ? 8.867 -2.857 6.594 1.00 0.00 128 LEU A O 10
ATOM 5619 N N . LEU A 1 22 ? 7.564 -1.193 5.862 1.00 0.00 129 LEU A N 10
ATOM 5620 C CA . LEU A 1 22 ? 7.372 -1.771 4.554 1.00 0.00 129 LEU A CA 10
ATOM 5621 C C . LEU A 1 22 ? 8.052 -0.900 3.518 1.00 0.00 129 LEU A C 10
ATOM 5622 O O . LEU A 1 22 ? 7.906 0.322 3.509 1.00 0.00 129 LEU A O 10
ATOM 5638 N N . LYS A 1 23 ? 8.735 -1.550 2.617 1.00 0.00 130 LYS A N 10
ATOM 5639 C CA . LYS A 1 23 ? 9.422 -0.894 1.534 1.00 0.00 130 LYS A CA 10
ATOM 5640 C C . LYS A 1 23 ? 9.056 -1.571 0.225 1.00 0.00 130 LYS A C 10
ATOM 5641 O O . LYS A 1 23 ? 9.072 -2.797 0.115 1.00 0.00 130 LYS A O 10
ATOM 5660 N N . CYS A 1 24 ? 8.824 -0.763 -0.783 1.00 0.00 131 CYS A N 10
ATOM 5661 C CA . CYS A 1 24 ? 8.529 -1.248 -2.107 1.00 0.00 131 CYS A CA 10
ATOM 5662 C C . CYS A 1 24 ? 9.552 -0.656 -3.047 1.00 0.00 131 CYS A C 10
ATOM 5663 O O . CYS A 1 24 ? 9.825 0.556 -3.001 1.00 0.00 131 CYS A O 10
ATOM 5670 N N . MET A 1 25 ? 10.060 -1.494 -3.936 1.00 0.00 132 MET A N 10
ATOM 5671 C CA . MET A 1 25 ? 11.034 -1.058 -4.904 1.00 0.00 132 MET A CA 10
ATOM 5672 C C . MET A 1 25 ? 10.431 -0.993 -6.294 1.00 0.00 132 MET A C 10
ATOM 5673 O O . MET A 1 25 ? 9.787 -1.932 -6.777 1.00 0.00 132 MET A O 10
ATOM 5687 N N . ALA A 1 26 ? 10.701 0.154 -6.906 1.00 0.00 133 ALA A N 10
ATOM 5688 C CA . ALA A 1 26 ? 10.261 0.509 -8.258 1.00 0.00 133 ALA A CA 10
ATOM 5689 C C . ALA A 1 26 ? 9.434 1.776 -8.174 1.00 0.00 133 ALA A C 10
ATOM 5690 O O . ALA A 1 26 ? 9.618 2.715 -8.949 1.00 0.00 133 ALA A O 10
ATOM 5697 N N . CYS A 1 27 ? 8.550 1.802 -7.186 1.00 0.00 134 CYS A N 10
ATOM 5698 C CA . CYS A 1 27 ? 7.711 2.959 -6.936 1.00 0.00 134 CYS A CA 10
ATOM 5699 C C . CYS A 1 27 ? 8.365 3.823 -5.861 1.00 0.00 134 CYS A C 10
ATOM 5700 O O . CYS A 1 27 ? 7.995 4.981 -5.668 1.00 0.00 134 CYS A O 10
ATOM 5707 N N . GLY A 1 28 ? 9.342 3.239 -5.157 1.00 0.00 135 GLY A N 10
ATOM 5708 C CA . GLY A 1 28 ? 10.036 3.952 -4.106 1.00 0.00 135 GLY A CA 10
ATOM 5709 C C . GLY A 1 28 ? 9.081 4.449 -3.051 1.00 0.00 135 GLY A C 10
ATOM 5710 O O . GLY A 1 28 ? 8.882 5.655 -2.905 1.00 0.00 135 GLY A O 10
ATOM 5714 N N . ALA A 1 29 ? 8.464 3.524 -2.324 1.00 0.00 136 ALA A N 10
ATOM 5715 C CA . ALA A 1 29 ? 7.498 3.915 -1.297 1.00 0.00 136 ALA A CA 10
ATOM 5716 C C . ALA A 1 29 ? 7.820 3.291 0.054 1.00 0.00 136 ALA A C 10
ATOM 5717 O O . ALA A 1 29 ? 8.081 2.094 0.149 1.00 0.00 136 ALA A O 10
ATOM 5724 N N . ILE A 1 30 ? 7.704 4.087 1.112 1.00 0.00 137 ILE A N 10
ATOM 5725 C CA . ILE A 1 30 ? 7.924 3.584 2.462 1.00 0.00 137 ILE A CA 10
ATOM 5726 C C . ILE A 1 30 ? 6.728 3.921 3.348 1.00 0.00 137 ILE A C 10
ATOM 5727 O O . ILE A 1 30 ? 6.249 5.055 3.361 1.00 0.00 137 ILE A O 10
ATOM 5743 N N . ARG A 1 31 ? 6.296 2.946 4.140 1.00 0.00 138 ARG A N 10
ATOM 5744 C CA . ARG A 1 31 ? 5.184 3.139 5.060 1.00 0.00 138 ARG A CA 10
ATOM 5745 C C . ARG A 1 31 ? 5.553 2.656 6.464 1.00 0.00 138 ARG A C 10
ATOM 5746 O O . ARG A 1 31 ? 6.096 1.560 6.633 1.00 0.00 138 ARG A O 10
ATOM 5767 N N . PRO A 1 32 ? 5.186 3.437 7.502 1.00 0.00 139 PRO A N 10
ATOM 5768 C CA . PRO A 1 32 ? 5.425 3.089 8.893 1.00 0.00 139 PRO A CA 10
ATOM 5769 C C . PRO A 1 32 ? 4.220 2.402 9.532 1.00 0.00 139 PRO A C 10
ATOM 5770 O O . PRO A 1 32 ? 3.083 2.845 9.366 1.00 0.00 139 PRO A O 10
ATOM 5781 N N . ILE A 1 33 ? 4.473 1.322 10.260 1.00 0.00 140 ILE A N 10
ATOM 5782 C CA . ILE A 1 33 ? 3.407 0.578 10.922 1.00 0.00 140 ILE A CA 10
ATOM 5783 C C . ILE A 1 33 ? 3.824 0.153 12.326 1.00 0.00 140 ILE A C 10
ATOM 5784 O O . ILE A 1 33 ? 4.807 -0.564 12.502 1.00 0.00 140 ILE A O 10
ATOM 5800 N N . ARG A 1 34 ? 3.065 0.599 13.322 1.00 0.00 141 ARG A N 10
ATOM 5801 C CA . ARG A 1 34 ? 3.353 0.264 14.712 1.00 0.00 141 ARG A CA 10
ATOM 5802 C C . ARG A 1 34 ? 2.170 0.613 15.610 1.00 0.00 141 ARG A C 10
ATOM 5803 O O . ARG A 1 34 ? 1.902 1.785 15.872 1.00 0.00 141 ARG A O 10
ATOM 5824 N N . MET A 1 35 ? 1.466 -0.412 16.076 1.00 0.00 142 MET A N 10
ATOM 5825 C CA . MET A 1 35 ? 0.309 -0.215 16.944 1.00 0.00 142 MET A CA 10
ATOM 5826 C C . MET A 1 35 ? -0.774 0.586 16.230 1.00 0.00 142 MET A C 10
ATOM 5827 O O . MET A 1 35 ? -0.512 1.246 15.225 1.00 0.00 142 MET A O 10
ATOM 5841 N N . ILE A 1 36 ? -1.994 0.523 16.755 1.00 0.00 143 ILE A N 10
ATOM 5842 C CA . ILE A 1 36 ? -3.117 1.242 16.166 1.00 0.00 143 ILE A CA 10
ATOM 5843 C C . ILE A 1 36 ? -2.885 2.750 16.203 1.00 0.00 143 ILE A C 10
ATOM 5844 O O . ILE A 1 36 ? -2.000 2.100 16.000 1.00 0.00 143 ILE A O 10
#